Protein AF-A0A349QX00-F1 (afdb_monomer)

Structure (mmCIF, N/CA/C/O backbone):
data_AF-A0A349QX00-F1
#
_entry.id   AF-A0A349QX00-F1
#
loop_
_atom_site.group_PDB
_atom_site.id
_atom_site.type_symbol
_atom_site.label_atom_id
_atom_site.label_alt_id
_atom_site.label_comp_id
_atom_site.label_asym_id
_atom_site.label_entity_id
_atom_site.label_seq_id
_atom_site.pdbx_PDB_ins_code
_atom_site.Cartn_x
_atom_site.Cartn_y
_atom_site.Cartn_z
_atom_site.occupancy
_atom_site.B_iso_or_equiv
_atom_site.auth_seq_id
_atom_site.auth_comp_id
_atom_site.auth_asym_id
_atom_site.auth_atom_id
_atom_site.pdbx_PDB_model_num
ATOM 1 N N . MET A 1 1 ? -8.368 11.227 -1.738 1.00 74.56 1 MET A N 1
ATOM 2 C CA . MET A 1 1 ? -9.314 12.118 -1.015 1.00 74.56 1 MET A CA 1
ATOM 3 C C . MET A 1 1 ? -8.553 13.080 -0.101 1.00 74.56 1 MET A C 1
ATOM 5 O O . MET A 1 1 ? -7.351 12.887 0.052 1.00 74.56 1 MET A O 1
ATOM 9 N N . LYS A 1 2 ? -9.209 14.127 0.433 1.00 79.69 2 LYS A N 1
ATOM 10 C CA . LYS A 1 2 ? -8.574 15.177 1.268 1.00 79.69 2 LYS A CA 1
ATOM 11 C C . LYS A 1 2 ? -9.302 15.507 2.585 1.00 79.69 2 LYS A C 1
ATOM 13 O O . LYS A 1 2 ? -8.770 16.283 3.365 1.00 79.69 2 LYS A O 1
ATOM 18 N N . ASN A 1 3 ? -10.486 14.941 2.819 1.00 91.12 3 ASN A N 1
ATOM 19 C CA . ASN A 1 3 ? -11.249 15.137 4.054 1.00 91.12 3 ASN A CA 1
ATOM 20 C C . ASN A 1 3 ? -11.235 13.847 4.874 1.00 91.12 3 ASN A C 1
ATOM 22 O O . ASN A 1 3 ? -11.179 12.764 4.291 1.00 91.12 3 ASN A O 1
ATOM 26 N N . SER A 1 4 ? -11.297 13.983 6.194 1.00 96.81 4 SER A N 1
ATOM 27 C CA . SER A 1 4 ? -11.332 12.874 7.152 1.00 96.81 4 SER A CA 1
ATOM 28 C C . SER A 1 4 ? -12.753 12.643 7.665 1.00 96.81 4 SER A C 1
ATOM 30 O O . SER A 1 4 ? -13.546 13.585 7.703 1.00 96.81 4 SER A O 1
ATOM 32 N N . GLY A 1 5 ? -13.053 11.411 8.076 1.00 97.94 5 GLY A N 1
ATOM 33 C CA . GLY A 1 5 ? -14.231 11.115 8.893 1.00 97.94 5 GLY A CA 1
ATOM 34 C C . GLY A 1 5 ? -13.984 11.414 10.375 1.00 97.94 5 GLY A C 1
ATOM 35 O O . GLY A 1 5 ? -13.011 12.086 10.736 1.00 97.94 5 GLY A O 1
ATOM 36 N N . THR A 1 6 ? -14.829 10.852 11.235 1.00 98.06 6 THR A N 1
ATOM 37 C CA . THR A 1 6 ? -14.626 10.810 12.694 1.00 98.06 6 THR A CA 1
ATOM 38 C C . THR A 1 6 ? -14.698 9.375 13.212 1.00 98.06 6 THR A C 1
ATOM 40 O O . THR A 1 6 ? -14.978 8.450 12.450 1.00 98.06 6 THR A O 1
ATOM 43 N N . ALA A 1 7 ? -14.445 9.172 14.507 1.00 96.81 7 ALA A N 1
ATOM 44 C CA . ALA A 1 7 ? -14.566 7.853 15.127 1.00 96.81 7 ALA A CA 1
ATOM 45 C C . ALA A 1 7 ? -16.004 7.306 15.048 1.00 96.81 7 ALA A C 1
ATOM 47 O O . ALA A 1 7 ? -16.201 6.106 14.887 1.00 96.81 7 ALA A O 1
ATOM 48 N N . GLU A 1 8 ? -16.997 8.190 15.124 1.00 97.81 8 GLU A N 1
ATOM 49 C CA . GLU A 1 8 ? -18.425 7.866 15.092 1.00 97.81 8 GLU A CA 1
ATOM 50 C C . GLU A 1 8 ? -18.975 7.773 13.663 1.00 97.81 8 GLU A C 1
ATOM 52 O O . GLU A 1 8 ? -19.995 7.128 13.433 1.00 97.81 8 GLU A O 1
ATOM 57 N N . ALA A 1 9 ? -18.313 8.427 12.706 1.00 97.81 9 ALA A N 1
ATOM 58 C CA . ALA A 1 9 ? -18.729 8.494 11.311 1.00 97.81 9 ALA A CA 1
ATOM 59 C C . ALA A 1 9 ? -17.506 8.421 10.375 1.00 97.81 9 ALA A C 1
ATOM 61 O O . ALA A 1 9 ? -17.084 9.444 9.817 1.00 97.81 9 ALA A O 1
ATOM 62 N N . PRO A 1 10 ? -16.894 7.232 10.208 1.00 98.06 10 PRO A N 1
ATOM 63 C CA . PRO A 1 10 ? -15.805 7.057 9.259 1.00 98.06 10 PRO A CA 1
ATOM 64 C C . PRO A 1 10 ? -16.307 7.222 7.821 1.00 98.06 10 PRO A C 1
ATOM 66 O O . PRO A 1 10 ? -17.460 6.929 7.500 1.00 98.06 10 PRO A O 1
ATOM 69 N N . ILE A 1 11 ? -15.423 7.666 6.928 1.00 98.50 11 ILE A N 1
ATOM 70 C CA . ILE A 1 11 ? -15.714 7.674 5.493 1.00 98.50 11 ILE A CA 1
ATOM 71 C C . ILE A 1 11 ? -15.431 6.277 4.947 1.00 98.50 11 ILE A C 1
ATOM 73 O O . ILE A 1 11 ? -14.301 5.796 5.009 1.00 98.50 11 ILE A O 1
ATOM 77 N N . ILE A 1 12 ? -16.459 5.643 4.390 1.00 98.19 12 ILE A N 1
ATOM 78 C CA . ILE A 1 12 ? -16.401 4.265 3.905 1.00 98.19 12 ILE A CA 1
ATOM 79 C C . ILE A 1 12 ? -16.490 4.262 2.377 1.00 98.19 12 ILE A C 1
ATOM 81 O O . ILE A 1 12 ? -17.415 4.831 1.794 1.00 98.19 12 ILE A O 1
ATOM 85 N N . ILE A 1 13 ? -15.527 3.609 1.729 1.00 97.94 13 ILE A N 1
ATOM 86 C CA . ILE A 1 13 ? -15.573 3.249 0.311 1.00 97.94 13 ILE A CA 1
ATOM 87 C C . ILE A 1 13 ? -15.783 1.745 0.239 1.00 97.94 13 ILE A C 1
ATOM 89 O O . ILE A 1 13 ? -14.925 0.981 0.677 1.00 97.94 13 ILE A O 1
ATOM 93 N N . ASP A 1 14 ? -16.914 1.339 -0.323 1.00 98.19 14 ASP A N 1
ATOM 94 C CA . ASP A 1 14 ? -17.338 -0.055 -0.343 1.00 98.19 14 ASP A CA 1
ATOM 95 C C . ASP A 1 14 ? -18.139 -0.378 -1.613 1.00 98.19 14 ASP A C 1
ATOM 97 O O . ASP A 1 14 ? -18.525 0.503 -2.389 1.00 98.19 14 ASP A O 1
ATOM 101 N N . LYS A 1 15 ? -18.410 -1.664 -1.803 1.00 96.81 15 LYS A N 1
ATOM 102 C CA . LYS A 1 15 ? -19.379 -2.210 -2.741 1.00 96.81 15 LYS A CA 1
ATOM 103 C C . LYS A 1 15 ? -20.800 -2.085 -2.185 1.00 96.81 15 LYS A C 1
ATOM 105 O O . LYS A 1 15 ? -21.059 -2.371 -1.020 1.00 96.81 15 LYS A O 1
ATOM 110 N N . TYR A 1 16 ? -21.753 -1.782 -3.065 1.00 95.62 16 TYR A N 1
ATOM 111 C CA . TYR A 1 16 ? -23.185 -1.909 -2.792 1.00 95.62 16 TYR A CA 1
ATOM 112 C C . TYR A 1 16 ? -23.825 -2.905 -3.765 1.00 95.62 16 TYR A C 1
ATOM 114 O O . TYR A 1 16 ? -23.652 -2.780 -4.976 1.00 95.62 16 TYR A O 1
ATOM 122 N N . GLY A 1 17 ? -24.577 -3.879 -3.241 1.00 94.31 17 GLY A N 1
ATOM 123 C CA . GLY A 1 17 ? -25.214 -4.936 -4.039 1.00 94.31 17 GLY A CA 1
ATOM 124 C C . GLY A 1 17 ? -24.228 -5.917 -4.699 1.00 94.31 17 GLY A C 1
ATOM 125 O O . GLY A 1 17 ? -23.010 -5.760 -4.589 1.00 94.31 17 GLY A O 1
ATOM 126 N N . GLY A 1 18 ? -24.776 -6.948 -5.357 1.00 93.56 18 GLY A N 1
ATOM 127 C CA . GLY A 1 18 ? -24.049 -7.963 -6.142 1.00 93.56 18 GLY A CA 1
ATOM 128 C C . GLY A 1 18 ? -23.012 -8.791 -5.368 1.00 93.56 18 GLY A C 1
ATOM 129 O O . GLY A 1 18 ? -22.769 -8.551 -4.191 1.00 93.56 18 GLY A O 1
ATOM 130 N N . ASP A 1 19 ? -22.348 -9.728 -6.049 1.00 92.25 19 ASP A N 1
ATOM 131 C CA . ASP A 1 19 ? -21.271 -10.553 -5.461 1.00 92.25 19 ASP A CA 1
ATOM 132 C C . ASP A 1 19 ? -19.881 -10.224 -6.026 1.00 92.25 19 ASP A C 1
ATOM 134 O O . ASP A 1 19 ? -18.857 -10.545 -5.425 1.00 92.25 19 ASP A O 1
ATOM 138 N N . VAL A 1 20 ? -19.832 -9.533 -7.166 1.00 95.69 20 VAL A N 1
ATOM 139 C CA . VAL A 1 20 ? -18.585 -9.166 -7.847 1.00 95.69 20 VAL A CA 1
ATOM 140 C C . VAL A 1 20 ? -18.024 -7.876 -7.255 1.00 9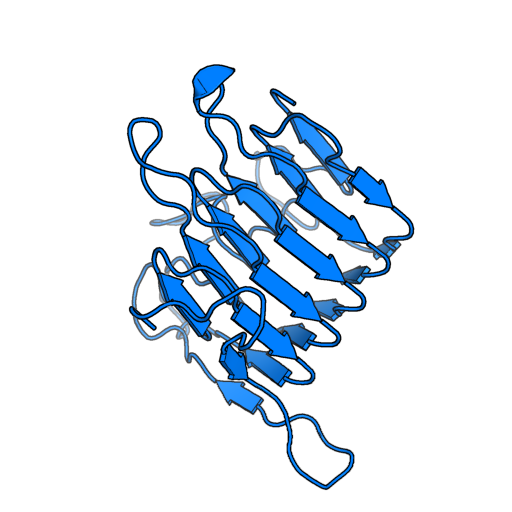5.69 20 VAL A C 1
ATOM 142 O O . VAL A 1 20 ? -18.759 -6.902 -7.081 1.00 95.69 20 VAL A O 1
ATOM 145 N N . ARG A 1 21 ? -16.720 -7.847 -6.956 1.00 97.44 21 ARG A N 1
ATOM 146 C CA . ARG A 1 21 ? -16.043 -6.630 -6.486 1.00 97.44 21 ARG A CA 1
ATOM 147 C C . ARG A 1 21 ? -16.054 -5.560 -7.590 1.00 97.44 21 ARG A C 1
ATOM 149 O O . ARG A 1 21 ? -15.717 -5.872 -8.730 1.00 97.44 21 ARG A O 1
ATOM 156 N N . PRO A 1 22 ? -16.422 -4.301 -7.297 1.00 98.25 22 PRO A N 1
ATOM 157 C CA . PRO A 1 22 ? -16.233 -3.214 -8.244 1.00 98.25 22 PRO A CA 1
ATOM 158 C C . PRO A 1 22 ? -14.736 -2.966 -8.454 1.00 98.25 22 PRO A C 1
ATOM 160 O O . PRO A 1 22 ? -13.964 -2.932 -7.492 1.00 98.25 22 PRO A O 1
ATOM 163 N N . ILE A 1 23 ? -14.350 -2.774 -9.716 1.00 98.50 23 ILE A N 1
ATOM 164 C CA . ILE A 1 23 ? -12.955 -2.596 -10.122 1.00 98.50 23 ILE A CA 1
ATOM 165 C C . ILE A 1 23 ? -12.587 -1.119 -10.312 1.00 98.50 23 ILE A C 1
ATOM 167 O O . ILE A 1 23 ? -13.298 -0.360 -10.976 1.00 98.50 23 ILE A O 1
ATOM 171 N N . ILE A 1 24 ? -11.433 -0.716 -9.776 1.00 98.56 24 ILE A N 1
ATOM 172 C CA . ILE A 1 24 ? -10.778 0.567 -10.050 1.00 98.56 24 ILE A CA 1
ATOM 173 C C . ILE A 1 24 ? -9.513 0.311 -10.869 1.00 98.56 24 ILE A C 1
ATOM 175 O O . ILE A 1 24 ? -8.520 -0.208 -10.364 1.00 98.56 24 ILE A O 1
ATOM 179 N N . ASN A 1 25 ? -9.531 0.748 -12.128 1.00 98.38 25 ASN A N 1
ATOM 180 C CA . ASN A 1 25 ? -8.379 0.665 -13.024 1.00 98.38 25 ASN A CA 1
ATOM 181 C C . ASN A 1 25 ? -7.593 1.986 -13.005 1.00 98.38 25 ASN A C 1
ATOM 183 O O . ASN A 1 25 ? -7.982 2.959 -13.654 1.00 98.38 25 ASN A O 1
ATOM 187 N N . GLY A 1 26 ? -6.473 2.029 -12.277 1.00 97.62 26 GLY A N 1
ATOM 188 C CA . GLY A 1 26 ? -5.588 3.201 -12.202 1.00 97.62 26 GLY A CA 1
ATOM 189 C C . GLY A 1 26 ? -4.865 3.510 -13.521 1.00 97.62 26 GLY A C 1
ATOM 190 O O . GLY A 1 26 ? -4.591 4.672 -13.833 1.00 97.62 26 GLY A O 1
ATOM 191 N N . GLY A 1 27 ? -4.599 2.473 -14.322 1.00 95.88 27 GLY A N 1
ATOM 192 C CA . GLY A 1 27 ? -4.080 2.567 -15.692 1.00 95.88 27 GLY A CA 1
ATOM 193 C C . GLY A 1 27 ? -2.658 3.116 -15.846 1.00 95.88 27 GLY A C 1
ATOM 194 O O . GLY A 1 27 ? -2.261 3.421 -16.969 1.00 95.88 27 GLY A O 1
ATOM 195 N N . GLY A 1 28 ? -1.922 3.327 -14.750 1.00 96.38 28 GLY A N 1
ATOM 196 C CA . GLY A 1 28 ? -0.476 3.554 -14.742 1.00 96.38 28 GLY A CA 1
ATOM 197 C C . GLY A 1 28 ? 0.025 4.742 -15.567 1.00 96.38 28 GLY A C 1
ATOM 198 O O . GLY A 1 28 ? 1.197 4.798 -15.926 1.00 96.38 28 GLY A O 1
ATOM 199 N N . LYS A 1 29 ? -0.842 5.712 -15.887 1.00 94.56 29 LYS A N 1
ATOM 200 C CA . LYS A 1 29 ? -0.610 6.715 -16.950 1.00 94.56 29 LYS A CA 1
ATOM 201 C C . LYS A 1 29 ? 0.488 7.749 -16.663 1.00 94.56 29 LYS A C 1
ATOM 203 O O . LYS A 1 29 ? 0.724 8.629 -17.487 1.00 94.56 29 LYS A O 1
ATOM 208 N N . ARG A 1 30 ? 1.115 7.707 -15.488 1.00 96.69 30 ARG A N 1
ATOM 209 C CA . ARG A 1 30 ? 2.211 8.604 -15.097 1.00 96.69 30 ARG A CA 1
ATOM 210 C C . ARG A 1 30 ? 3.101 7.958 -14.045 1.00 96.69 30 ARG A C 1
ATOM 212 O O . ARG A 1 30 ? 2.637 7.115 -13.276 1.00 96.69 30 ARG A O 1
ATOM 219 N N . ASN A 1 31 ? 4.335 8.443 -13.945 1.00 97.94 31 ASN A N 1
ATOM 220 C CA . ASN A 1 31 ? 5.231 8.082 -12.852 1.00 97.94 31 ASN A CA 1
ATOM 221 C C . ASN A 1 31 ? 4.614 8.423 -11.483 1.00 97.94 31 ASN A C 1
ATOM 223 O O . ASN A 1 31 ? 4.090 9.523 -11.292 1.00 97.94 31 ASN A O 1
ATOM 227 N N . GLY A 1 32 ? 4.666 7.484 -10.538 1.00 97.25 32 GLY A N 1
ATOM 228 C CA . GLY A 1 32 ? 4.058 7.620 -9.211 1.00 97.25 32 GLY A CA 1
ATOM 229 C C . GLY A 1 32 ? 2.526 7.543 -9.218 1.00 97.25 32 GLY A C 1
ATOM 230 O O . GLY A 1 32 ? 1.871 8.158 -8.373 1.00 97.25 32 GLY A O 1
ATOM 231 N N . SER A 1 33 ? 1.932 6.856 -10.198 1.00 97.69 33 SER A N 1
ATOM 232 C CA . SER A 1 33 ? 0.479 6.657 -10.267 1.00 97.69 33 SER A CA 1
ATOM 233 C C . SER A 1 33 ? -0.045 5.831 -9.086 1.00 97.69 33 SER A C 1
ATOM 235 O O . SER A 1 33 ? 0.660 4.985 -8.541 1.00 97.69 33 SER A O 1
ATOM 237 N N . ASN A 1 34 ? -1.300 6.068 -8.703 1.00 98.00 34 ASN A N 1
ATOM 238 C CA . ASN A 1 34 ? -1.996 5.335 -7.645 1.00 98.00 34 ASN A CA 1
ATOM 239 C C . ASN A 1 34 ? -3.411 5.025 -8.138 1.00 98.00 34 ASN A C 1
ATOM 241 O O . ASN A 1 34 ? -4.075 5.965 -8.583 1.00 98.00 34 ASN A O 1
ATOM 245 N N . ALA A 1 35 ? -3.882 3.779 -8.044 1.00 98.44 35 ALA A N 1
ATOM 246 C CA . ALA A 1 35 ? -5.281 3.474 -8.362 1.00 98.44 35 ALA A CA 1
ATOM 247 C C . ALA A 1 35 ? -6.223 4.101 -7.325 1.00 98.44 35 ALA A C 1
ATOM 249 O O . ALA A 1 35 ? -7.197 4.761 -7.683 1.00 98.44 35 ALA A O 1
ATOM 250 N N . LEU A 1 36 ? -5.872 3.993 -6.040 1.00 98.56 36 LEU A N 1
ATOM 251 C CA . LEU A 1 36 ? -6.546 4.679 -4.941 1.00 98.56 36 LEU A CA 1
ATOM 252 C C . LEU A 1 36 ? -5.529 5.400 -4.051 1.00 98.56 36 LEU A C 1
ATOM 254 O O . LEU A 1 36 ? -4.511 4.840 -3.649 1.00 98.56 36 LEU A O 1
ATOM 258 N N . TYR A 1 37 ? -5.813 6.669 -3.740 1.00 98.00 37 TYR A N 1
ATOM 259 C CA . TYR A 1 37 ? -4.900 7.546 -3.004 1.00 98.00 37 TYR A CA 1
ATOM 260 C C . TYR A 1 37 ? -5.591 8.253 -1.829 1.00 98.00 37 TYR A C 1
ATOM 262 O O . TYR A 1 37 ? -6.399 9.178 -2.013 1.00 98.00 37 TYR A O 1
ATOM 270 N N . LEU A 1 38 ? -5.234 7.843 -0.610 1.00 98.19 38 LEU A N 1
ATOM 271 C CA . LEU A 1 38 ? -5.627 8.471 0.651 1.00 98.19 38 LEU A CA 1
ATOM 272 C C . LEU A 1 38 ? -4.514 9.425 1.096 1.00 98.19 38 LEU A C 1
ATOM 274 O O . LEU A 1 38 ? -3.453 9.002 1.550 1.00 98.19 38 LEU A O 1
ATOM 278 N N . ASN A 1 39 ? -4.734 10.730 0.931 1.00 96.94 39 ASN A N 1
ATOM 279 C CA . ASN A 1 39 ? -3.706 11.740 1.167 1.00 96.94 39 ASN A CA 1
ATOM 280 C C . ASN A 1 39 ? -3.980 12.505 2.457 1.00 96.94 39 ASN A C 1
ATOM 282 O O . ASN A 1 39 ? -4.763 13.454 2.442 1.00 96.94 39 ASN A O 1
ATOM 286 N N . LYS A 1 40 ? -3.299 12.116 3.536 1.00 96.38 40 LYS A N 1
ATOM 287 C CA . LYS A 1 40 ? -3.370 12.771 4.848 1.00 96.38 40 LYS A CA 1
ATOM 288 C C . LYS A 1 40 ? -4.804 12.843 5.384 1.00 96.38 40 LYS A C 1
ATOM 290 O O . LYS A 1 40 ? -5.249 13.895 5.832 1.00 96.38 40 LYS A O 1
ATOM 295 N N . VAL A 1 41 ? -5.524 11.725 5.294 1.00 97.25 41 VAL A N 1
ATOM 296 C CA . VAL A 1 41 ? -6.899 11.576 5.793 1.00 97.25 41 VAL A CA 1
ATOM 297 C C . VAL A 1 41 ? -6.958 10.523 6.896 1.00 97.25 41 VAL A C 1
ATOM 299 O O . VAL A 1 41 ? -6.213 9.547 6.851 1.00 97.25 41 VAL A O 1
ATOM 302 N N . SER A 1 42 ? -7.854 10.729 7.856 1.00 98.19 42 SER A N 1
ATOM 303 C CA . SER A 1 42 ? -8.119 9.838 8.991 1.00 98.19 42 SER A CA 1
ATOM 304 C C . SER A 1 42 ? -9.549 9.297 8.938 1.00 98.19 42 SER A C 1
ATOM 306 O O . SER A 1 42 ? -10.400 9.876 8.255 1.00 98.19 42 SER A O 1
ATOM 308 N N . TYR A 1 43 ? -9.819 8.239 9.708 1.00 98.50 43 TYR A N 1
ATOM 309 C CA . TYR A 1 43 ? -11.145 7.621 9.847 1.00 98.50 43 TYR A CA 1
ATOM 310 C C . TYR A 1 43 ? -11.728 7.226 8.491 1.00 98.50 43 TYR A C 1
ATOM 312 O O . TYR A 1 43 ? -12.751 7.750 8.043 1.00 98.50 43 TYR A O 1
ATOM 320 N N . PHE A 1 44 ? -11.001 6.343 7.813 1.00 98.38 44 PHE A N 1
ATOM 321 C CA . PHE A 1 44 ? -11.297 5.911 6.457 1.00 98.38 44 PHE A CA 1
ATOM 322 C C . PHE A 1 44 ? -11.317 4.391 6.370 1.00 98.38 44 PHE A C 1
ATOM 324 O O . PHE A 1 44 ? -10.445 3.721 6.926 1.00 98.38 44 PHE A O 1
ATOM 331 N N . GLU A 1 45 ? -12.266 3.856 5.615 1.00 98.62 45 GLU A N 1
ATOM 332 C CA . GLU A 1 45 ? -12.342 2.432 5.308 1.00 98.62 45 GLU A CA 1
ATOM 333 C C . GLU A 1 45 ? -12.409 2.217 3.799 1.00 98.62 45 GLU A C 1
ATOM 335 O O . GLU A 1 45 ? -13.167 2.888 3.097 1.00 98.62 45 GLU A O 1
ATOM 340 N N . VAL A 1 46 ? -11.597 1.292 3.296 1.00 98.81 46 VAL A N 1
ATOM 341 C CA . VAL A 1 46 ? -11.593 0.852 1.899 1.00 98.81 46 VAL A CA 1
ATOM 342 C C . VAL A 1 46 ? -11.859 -0.644 1.893 1.00 98.81 46 VAL A C 1
ATOM 344 O O . VAL A 1 46 ? -11.003 -1.426 2.305 1.00 98.81 46 VAL A O 1
ATOM 347 N N . ASN A 1 47 ? -13.049 -1.034 1.446 1.00 98.75 47 ASN A N 1
ATOM 348 C CA . ASN A 1 47 ? -13.578 -2.376 1.631 1.00 98.75 47 ASN A CA 1
ATOM 349 C C . ASN A 1 47 ? -14.054 -2.979 0.301 1.00 98.75 47 ASN A C 1
ATOM 351 O O . ASN A 1 47 ? -14.648 -2.294 -0.527 1.00 98.75 47 ASN A O 1
ATOM 355 N N . ASN A 1 48 ? -13.849 -4.287 0.120 1.00 98.75 48 ASN A N 1
ATOM 356 C CA . ASN A 1 48 ? -14.498 -5.088 -0.931 1.00 98.75 48 ASN A CA 1
ATOM 357 C C . ASN A 1 48 ? -14.258 -4.607 -2.380 1.00 98.75 48 ASN A C 1
ATOM 359 O O . ASN A 1 48 ? -15.111 -4.814 -3.245 1.00 98.75 48 ASN A O 1
ATOM 363 N N . LEU A 1 49 ? -13.108 -3.987 -2.660 1.00 98.81 49 LEU A N 1
ATOM 364 C CA . LEU A 1 49 ? -12.763 -3.466 -3.988 1.00 98.81 49 LEU A CA 1
ATOM 365 C C . LEU A 1 49 ? -11.765 -4.363 -4.723 1.00 98.81 49 LEU A C 1
ATOM 367 O O . LEU A 1 49 ? -10.934 -5.022 -4.101 1.00 98.81 49 LEU A O 1
ATOM 371 N N . GLU A 1 50 ? -11.807 -4.327 -6.049 1.00 98.88 50 GLU A N 1
ATOM 372 C CA . GLU A 1 50 ? -10.738 -4.816 -6.921 1.00 98.88 50 GLU A CA 1
ATOM 373 C C . GLU A 1 50 ? -9.965 -3.617 -7.486 1.00 98.88 50 GLU A C 1
ATOM 375 O O . GLU A 1 50 ? -10.567 -2.613 -7.872 1.00 98.88 50 GLU A O 1
ATOM 380 N N . LEU A 1 51 ? -8.633 -3.659 -7.491 1.00 98.88 51 LEU A N 1
ATOM 381 C CA . LEU A 1 51 ? -7.804 -2.553 -7.965 1.00 98.88 51 LEU A CA 1
ATOM 382 C C . LEU A 1 51 ? -6.644 -3.045 -8.819 1.00 98.88 51 LEU A C 1
ATOM 384 O O . LEU A 1 51 ? -5.865 -3.891 -8.383 1.00 98.88 51 LEU A O 1
ATOM 388 N N . THR A 1 52 ? -6.468 -2.391 -9.967 1.00 98.88 52 THR A N 1
ATOM 389 C CA . THR A 1 52 ? -5.311 -2.573 -10.849 1.00 98.88 52 THR A CA 1
ATOM 390 C C . THR A 1 52 ? -4.619 -1.251 -11.127 1.00 98.88 52 THR A C 1
ATOM 392 O O . THR A 1 52 ? -5.226 -0.176 -11.067 1.00 98.88 52 THR A O 1
ATOM 395 N N . ASN A 1 53 ? -3.325 -1.293 -11.444 1.00 98.75 53 ASN A N 1
ATOM 396 C CA . ASN A 1 53 ? -2.608 -0.092 -11.856 1.00 98.75 53 ASN A CA 1
ATOM 397 C C . ASN A 1 53 ? -1.471 -0.410 -12.826 1.00 98.75 53 ASN A C 1
ATOM 399 O O . ASN A 1 53 ? -0.297 -0.207 -12.519 1.00 98.75 53 ASN A O 1
ATOM 403 N N . THR A 1 54 ? -1.843 -0.914 -14.000 1.00 98.00 54 THR A N 1
ATOM 404 C CA . THR A 1 54 ? -0.878 -1.344 -15.006 1.00 98.00 54 THR A CA 1
ATOM 405 C C . THR A 1 54 ? -0.235 -0.160 -15.733 1.00 98.00 54 THR A C 1
ATOM 407 O O . THR A 1 54 ? -0.951 0.669 -16.297 1.00 98.00 54 THR A O 1
ATOM 410 N N . ILE A 1 55 ? 1.098 -0.074 -15.764 1.00 97.31 55 ILE A N 1
ATOM 411 C CA . ILE A 1 55 ? 1.821 0.942 -16.549 1.00 97.31 55 ILE A CA 1
ATOM 412 C C . ILE A 1 55 ? 1.821 0.610 -18.051 1.00 97.31 55 ILE A C 1
ATOM 414 O O . ILE A 1 55 ? 1.870 -0.567 -18.422 1.00 97.31 55 ILE A O 1
ATOM 418 N N . PRO A 1 56 ? 1.798 1.621 -18.942 1.00 95.56 56 PRO A N 1
ATOM 419 C CA . PRO A 1 56 ? 1.912 1.402 -20.380 1.00 95.56 56 PRO A CA 1
ATOM 420 C C . PRO A 1 56 ? 3.220 0.702 -20.768 1.00 95.56 56 PRO A C 1
ATOM 422 O O . PRO A 1 56 ? 4.290 1.013 -20.237 1.00 95.56 56 PRO A O 1
ATOM 425 N N . SER A 1 57 ? 3.143 -0.195 -21.754 1.00 94.06 57 SER A N 1
ATOM 426 C CA . SER A 1 57 ? 4.325 -0.846 -22.330 1.00 94.06 57 SER A CA 1
ATOM 427 C C . SER A 1 57 ? 5.354 0.184 -22.815 1.00 94.06 57 SER A C 1
ATOM 429 O O . SER A 1 57 ? 4.997 1.239 -23.340 1.00 94.06 57 SER A O 1
ATOM 431 N N . GLY A 1 58 ? 6.638 -0.124 -22.624 1.00 93.62 58 GLY A N 1
ATOM 432 C CA . GLY A 1 58 ? 7.752 0.750 -23.002 1.00 93.62 58 GLY A CA 1
ATOM 433 C C . GLY A 1 58 ? 7.998 1.931 -22.057 1.00 93.62 58 GLY A C 1
ATOM 434 O O . GLY A 1 58 ? 8.847 2.768 -22.354 1.00 93.62 58 GLY A O 1
ATOM 435 N N . THR A 1 59 ? 7.292 2.012 -20.924 1.00 95.62 59 THR A N 1
ATOM 436 C CA . THR A 1 59 ? 7.544 3.021 -19.886 1.00 95.62 59 THR A CA 1
ATOM 437 C C . THR A 1 59 ? 8.147 2.400 -18.629 1.00 95.62 59 THR A C 1
ATOM 439 O O . THR A 1 59 ? 7.881 1.245 -18.307 1.00 95.62 59 THR A O 1
ATOM 442 N N . SER A 1 60 ? 8.939 3.192 -17.902 1.00 96.25 60 SER A N 1
ATOM 443 C CA . SER A 1 60 ? 9.493 2.822 -16.595 1.00 96.25 60 SER A CA 1
ATOM 444 C C . SER A 1 60 ? 8.953 3.787 -15.546 1.00 96.25 60 SER A C 1
ATOM 446 O O . SER A 1 60 ? 9.564 4.812 -15.243 1.00 96.25 60 SER A O 1
ATOM 448 N N . TYR A 1 61 ? 7.751 3.505 -15.051 1.00 98.00 61 TYR A N 1
ATOM 449 C CA . TYR A 1 61 ? 7.050 4.318 -14.057 1.00 98.00 61 TYR A CA 1
ATOM 450 C C . TYR A 1 61 ? 6.866 3.544 -12.762 1.00 98.00 61 TYR A C 1
ATOM 452 O O . TYR A 1 61 ? 6.578 2.355 -12.786 1.00 98.00 61 TYR A O 1
ATOM 460 N N . ALA A 1 62 ? 6.966 4.221 -11.621 1.00 97.94 62 ALA A N 1
ATOM 461 C CA . ALA A 1 62 ? 6.457 3.674 -10.371 1.00 97.94 62 ALA A CA 1
ATOM 462 C C . ALA A 1 62 ? 4.918 3.708 -10.373 1.00 97.94 62 ALA A C 1
ATOM 464 O O . ALA A 1 62 ? 4.313 4.709 -10.777 1.00 97.94 62 ALA A O 1
ATOM 465 N N . ALA A 1 63 ? 4.286 2.647 -9.878 1.00 98.31 63 ALA A N 1
ATOM 466 C CA . ALA A 1 63 ? 2.837 2.536 -9.746 1.00 98.31 63 ALA A CA 1
ATOM 467 C C . ALA A 1 63 ? 2.473 1.925 -8.391 1.00 98.31 63 ALA A C 1
ATOM 469 O O . ALA A 1 63 ? 3.229 1.143 -7.821 1.00 98.31 63 ALA A O 1
ATOM 470 N N . THR A 1 64 ? 1.337 2.327 -7.829 1.00 98.75 64 THR A N 1
ATOM 471 C CA . THR A 1 64 ? 0.802 1.740 -6.596 1.00 98.75 64 THR A CA 1
ATOM 472 C C . THR A 1 64 ? -0.673 1.383 -6.756 1.00 98.75 64 THR A C 1
ATOM 474 O O . THR A 1 64 ? -1.413 2.122 -7.407 1.00 98.75 64 THR A O 1
ATOM 477 N N . GLY A 1 65 ? -1.123 0.279 -6.165 1.00 98.81 65 GLY A N 1
ATOM 478 C CA . GLY A 1 65 ? -2.543 -0.053 -6.085 1.00 98.81 65 GLY A CA 1
ATOM 479 C C . GLY A 1 65 ? -3.244 0.899 -5.122 1.00 98.81 65 GLY A C 1
ATOM 480 O O . GLY A 1 65 ? -3.889 1.865 -5.536 1.00 98.81 65 GLY A O 1
ATOM 481 N N . ILE A 1 66 ? -3.042 0.676 -3.823 1.00 98.88 66 ILE A N 1
ATOM 482 C CA . ILE A 1 66 ? -3.558 1.547 -2.762 1.00 98.88 66 ILE A CA 1
ATOM 483 C C . ILE A 1 66 ? -2.398 2.248 -2.066 1.00 98.88 66 ILE A C 1
ATOM 485 O O . ILE A 1 66 ? -1.500 1.602 -1.528 1.00 98.88 66 ILE A O 1
ATOM 489 N N . ARG A 1 67 ? -2.438 3.581 -2.019 1.00 98.56 67 ARG A N 1
ATOM 490 C CA . ARG A 1 67 ? -1.467 4.380 -1.271 1.00 98.56 67 ARG A CA 1
ATOM 491 C C . ARG A 1 67 ? -2.138 5.224 -0.200 1.00 98.56 67 ARG A C 1
ATOM 493 O O . ARG A 1 67 ? -3.024 6.029 -0.494 1.00 98.56 67 ARG A O 1
ATOM 500 N N . VAL A 1 68 ? -1.641 5.092 1.025 1.00 98.44 68 VAL A N 1
ATOM 501 C CA . VAL A 1 68 ? -1.989 5.928 2.177 1.00 98.44 68 VAL A CA 1
ATOM 502 C C . VAL A 1 68 ? -0.785 6.789 2.533 1.00 98.44 68 VAL A C 1
ATOM 504 O O . VAL A 1 68 ? 0.315 6.272 2.687 1.00 98.44 68 VAL A O 1
ATOM 507 N N . ILE A 1 69 ? -0.978 8.101 2.661 1.00 96.56 69 ILE A N 1
ATOM 508 C CA . ILE A 1 69 ? 0.057 9.044 3.104 1.00 96.56 69 ILE A CA 1
ATOM 509 C C . ILE A 1 69 ? -0.343 9.634 4.452 1.00 96.56 69 ILE A C 1
ATOM 511 O O . ILE A 1 69 ? -1.308 10.390 4.522 1.00 96.56 69 ILE A O 1
ATOM 515 N N . GLY A 1 70 ? 0.433 9.355 5.494 1.00 94.06 70 GLY A N 1
ATOM 516 C CA . GLY A 1 70 ? 0.276 9.897 6.842 1.00 94.06 70 GLY A CA 1
ATOM 517 C C . GLY A 1 70 ? 0.896 11.273 7.071 1.00 94.06 70 GLY A C 1
ATOM 518 O O . GLY A 1 70 ? 0.616 11.910 8.077 1.00 94.06 70 GLY A O 1
ATOM 519 N N . GLY A 1 71 ? 1.689 11.779 6.123 1.00 86.94 71 GLY A N 1
ATOM 520 C CA . GLY A 1 71 ? 2.335 13.092 6.221 1.00 86.94 71 GLY A CA 1
ATOM 521 C C . GLY A 1 71 ? 3.800 13.020 6.653 1.00 86.94 71 GLY A C 1
ATOM 522 O O . GLY A 1 71 ? 4.412 11.955 6.630 1.00 86.94 71 GLY A O 1
ATOM 523 N N . SER A 1 72 ? 4.384 14.178 6.976 1.00 91.31 72 SER A N 1
ATOM 524 C CA . SER A 1 72 ? 5.808 14.301 7.308 1.00 91.31 72 SER A CA 1
ATOM 525 C C . SER A 1 72 ? 6.119 13.860 8.740 1.00 91.31 72 SER A C 1
ATOM 527 O O . SER A 1 72 ? 5.250 13.845 9.610 1.00 91.31 72 SER A O 1
ATOM 529 N N . SER A 1 73 ? 7.391 13.568 9.008 1.00 90.44 73 SER A N 1
ATOM 530 C CA . SER A 1 73 ? 7.902 13.164 10.325 1.00 90.44 73 SER A CA 1
ATOM 531 C C . SER A 1 73 ? 7.628 14.185 11.441 1.00 90.44 73 SER A C 1
ATOM 533 O O . SER A 1 73 ? 7.262 13.806 12.560 1.00 90.44 73 SER A O 1
ATOM 535 N N . ALA A 1 74 ? 7.731 15.477 11.114 1.00 90.94 74 ALA A N 1
ATOM 536 C CA . ALA A 1 74 ? 7.410 16.601 11.998 1.00 90.94 74 ALA A CA 1
ATOM 537 C C . ALA A 1 74 ? 5.903 16.928 12.079 1.00 90.94 74 ALA A C 1
ATOM 539 O O . ALA A 1 74 ? 5.500 17.776 12.870 1.00 90.94 74 ALA A O 1
ATOM 540 N N . GLY A 1 75 ? 5.073 16.294 11.246 1.00 90.81 75 GLY A N 1
ATOM 541 C CA . GLY A 1 75 ? 3.638 16.546 11.175 1.00 90.81 75 GLY A CA 1
ATOM 542 C C . GLY A 1 75 ? 2.819 15.807 12.235 1.00 90.81 75 GLY A C 1
ATOM 543 O O . GLY A 1 75 ? 3.311 14.952 12.980 1.00 90.81 75 GLY A O 1
ATOM 544 N N . THR A 1 76 ? 1.525 16.133 12.263 1.00 93.50 76 THR A N 1
ATOM 545 C CA . THR A 1 76 ? 0.520 15.351 12.998 1.00 93.50 76 THR A CA 1
ATOM 546 C C . THR A 1 76 ? 0.265 14.048 12.250 1.00 93.50 76 THR A C 1
ATOM 548 O O . THR A 1 76 ? 0.115 14.064 11.029 1.00 93.50 76 THR A O 1
ATOM 551 N N . ALA A 1 77 ? 0.229 12.933 12.980 1.00 95.62 77 ALA A N 1
ATOM 552 C CA . ALA A 1 77 ? -0.088 11.636 12.401 1.00 95.62 77 ALA A CA 1
ATOM 553 C C . ALA A 1 77 ? -1.561 11.583 11.976 1.00 95.62 77 ALA A C 1
ATOM 555 O O . ALA A 1 77 ? -2.430 12.076 12.699 1.00 95.62 77 ALA A O 1
ATOM 556 N N . ILE A 1 78 ? -1.851 10.933 10.849 1.00 97.25 78 ILE A N 1
ATOM 557 C CA . ILE A 1 78 ? -3.221 10.473 10.584 1.00 97.25 78 ILE A CA 1
ATOM 558 C C . ILE A 1 78 ? -3.552 9.267 11.464 1.00 97.25 78 ILE A C 1
ATOM 560 O O . ILE A 1 78 ? -2.648 8.635 12.021 1.00 97.25 78 ILE A O 1
ATOM 564 N N . SER A 1 79 ? -4.829 8.902 11.531 1.00 97.38 79 SER A N 1
ATOM 565 C CA . SER A 1 79 ? -5.271 7.747 12.304 1.00 97.38 79 SER A CA 1
ATOM 566 C C . SER A 1 79 ? -6.481 7.025 11.727 1.00 97.38 79 SER A C 1
ATOM 568 O O . SER A 1 79 ? -7.252 7.584 10.949 1.00 97.38 79 SER A O 1
ATOM 570 N N . ASN A 1 80 ? -6.659 5.775 12.154 1.00 98.06 80 ASN A N 1
ATOM 571 C CA . ASN A 1 80 ? -7.834 4.948 11.881 1.00 98.06 80 ASN A CA 1
ATOM 572 C C . ASN A 1 80 ? -8.132 4.799 10.383 1.00 98.06 80 ASN A C 1
ATOM 574 O O . ASN A 1 80 ? -9.212 5.148 9.906 1.00 98.06 80 ASN A O 1
ATOM 578 N N . VAL A 1 81 ? -7.153 4.288 9.636 1.00 98.62 81 VAL A N 1
ATOM 579 C CA . VAL A 1 81 ? -7.329 3.917 8.225 1.00 98.62 81 VAL A CA 1
ATOM 580 C C . VAL A 1 81 ? -7.355 2.401 8.097 1.00 98.62 81 VAL A C 1
ATOM 582 O O . VAL A 1 81 ? -6.459 1.717 8.583 1.00 98.62 81 VAL A O 1
ATOM 585 N N . SER A 1 82 ? -8.360 1.863 7.419 1.00 98.81 82 SER A N 1
ATOM 586 C CA . SER A 1 82 ? -8.490 0.428 7.193 1.00 98.81 82 SER A CA 1
ATOM 587 C C . SER A 1 82 ? -8.659 0.095 5.716 1.00 98.81 82 SER A C 1
ATOM 589 O O . SER A 1 82 ? -9.326 0.809 4.968 1.00 98.81 82 SER A O 1
ATOM 591 N N . ILE A 1 83 ? -8.020 -0.992 5.299 1.00 98.94 83 ILE A N 1
ATOM 592 C CA . ILE A 1 83 ? -8.124 -1.584 3.970 1.00 98.94 83 ILE A CA 1
ATOM 593 C C . ILE A 1 83 ? -8.482 -3.051 4.190 1.00 98.94 83 ILE A C 1
ATOM 595 O O . ILE A 1 83 ? -7.685 -3.794 4.771 1.00 98.94 83 ILE A O 1
ATOM 599 N N . ARG A 1 84 ? -9.690 -3.460 3.792 1.00 98.94 84 ARG A N 1
ATOM 600 C CA . ARG A 1 84 ? -10.218 -4.798 4.083 1.00 98.94 84 ARG A CA 1
ATOM 601 C C . ARG A 1 84 ? -10.792 -5.483 2.852 1.00 98.94 84 ARG A C 1
ATOM 603 O O . ARG A 1 84 ? -11.452 -4.853 2.029 1.00 98.94 84 ARG A O 1
ATOM 610 N N . ASN A 1 85 ? -10.573 -6.791 2.739 1.00 98.75 85 ASN A N 1
ATOM 611 C CA . ASN A 1 85 ? -11.161 -7.631 1.685 1.00 98.75 85 ASN A CA 1
ATOM 612 C C . ASN A 1 85 ? -10.991 -7.077 0.251 1.00 98.75 85 ASN A C 1
ATOM 614 O O . ASN A 1 85 ? -11.868 -7.232 -0.606 1.00 98.75 85 ASN A O 1
ATOM 618 N N . CYS A 1 86 ? -9.874 -6.392 -0.001 1.00 98.94 86 CYS A N 1
ATOM 619 C CA . CYS A 1 86 ? -9.555 -5.838 -1.310 1.00 98.94 86 CYS A CA 1
ATOM 620 C C . CYS A 1 86 ? -8.693 -6.817 -2.108 1.00 98.94 86 CYS A C 1
ATOM 622 O O . CYS A 1 86 ? -7.799 -7.454 -1.550 1.00 98.94 86 CYS A O 1
ATOM 624 N N . TYR A 1 87 ? -8.936 -6.900 -3.412 1.00 98.94 87 TYR A N 1
ATOM 625 C CA . TYR A 1 87 ? -8.075 -7.601 -4.355 1.00 98.94 87 TYR A CA 1
ATOM 626 C C . TYR A 1 87 ? -7.242 -6.571 -5.121 1.00 98.94 87 TYR A C 1
ATOM 628 O O . TYR A 1 87 ? -7.778 -5.798 -5.905 1.00 98.94 87 TYR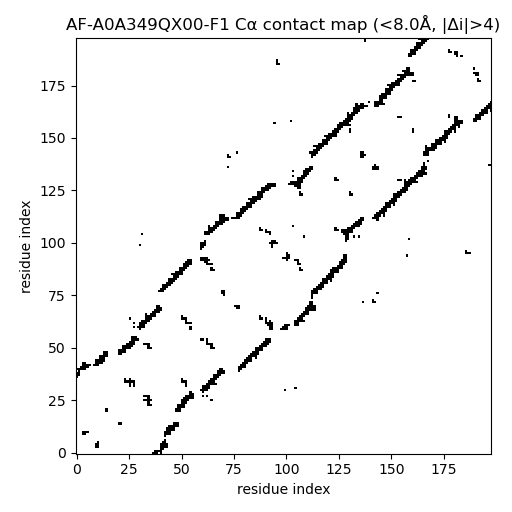 A O 1
ATOM 636 N N . VAL A 1 88 ? -5.942 -6.504 -4.849 1.00 98.94 88 VAL A N 1
ATOM 637 C CA . VAL A 1 88 ? -5.016 -5.559 -5.484 1.00 98.94 88 VAL A CA 1
ATOM 638 C C . VAL A 1 88 ? -4.069 -6.347 -6.370 1.00 98.94 88 VAL A C 1
ATOM 640 O O . VAL A 1 88 ? -3.228 -7.087 -5.860 1.00 98.94 88 VAL A O 1
ATOM 643 N N . HIS A 1 89 ? -4.199 -6.201 -7.684 1.00 98.88 89 HIS A N 1
ATOM 644 C CA . HIS A 1 89 ? -3.416 -6.994 -8.622 1.00 98.88 89 HIS A CA 1
ATOM 645 C C . HIS A 1 89 ? -3.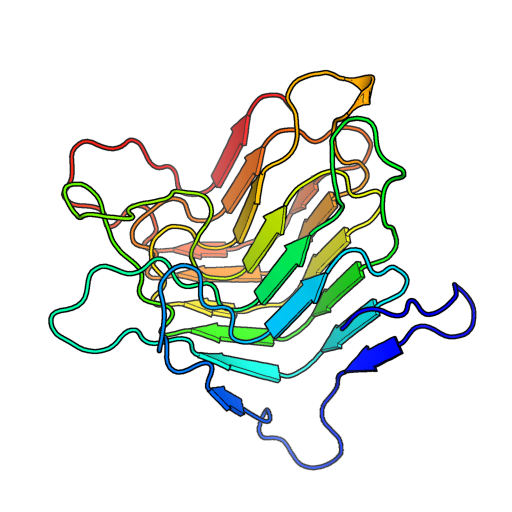023 -6.249 -9.888 1.00 98.88 89 HIS A C 1
ATOM 647 O O . HIS A 1 89 ? -3.526 -5.168 -10.174 1.00 98.88 89 HIS A O 1
ATOM 653 N N . ASP A 1 90 ? -2.068 -6.813 -10.626 1.00 98.75 90 ASP A N 1
ATOM 654 C CA . ASP A 1 90 ? -1.564 -6.255 -11.885 1.00 98.75 90 ASP A CA 1
ATOM 655 C C . ASP A 1 90 ? -1.118 -4.789 -11.731 1.00 98.75 90 ASP A C 1
ATOM 657 O O . ASP A 1 90 ? -1.398 -3.902 -12.550 1.00 98.75 90 ASP A O 1
ATOM 661 N N . VAL A 1 91 ? -0.410 -4.536 -10.627 1.00 98.69 91 VAL A N 1
ATOM 662 C CA . VAL A 1 91 ? 0.282 -3.278 -10.347 1.00 98.69 91 VAL A CA 1
ATOM 663 C C . VAL A 1 91 ? 1.750 -3.467 -10.692 1.00 98.69 91 VAL A C 1
ATOM 665 O O . VAL A 1 91 ? 2.559 -3.835 -9.844 1.00 98.69 91 VAL A O 1
ATOM 668 N N . ASN A 1 92 ? 2.103 -3.229 -11.951 1.00 93.75 92 ASN A N 1
ATOM 669 C CA . ASN A 1 92 ? 3.489 -3.271 -12.395 1.00 93.75 92 ASN A CA 1
ATOM 670 C C . ASN A 1 92 ? 4.106 -1.867 -12.354 1.00 93.75 92 ASN A C 1
ATOM 672 O O . ASN A 1 92 ? 3.576 -0.907 -12.903 1.00 93.75 92 ASN A O 1
ATOM 676 N N . GLY A 1 93 ? 5.250 -1.752 -11.698 1.00 93.56 93 GLY A N 1
ATOM 677 C CA . GLY A 1 93 ? 6.102 -0.575 -11.697 1.00 93.56 93 GLY A CA 1
ATOM 678 C C . GLY A 1 93 ? 7.516 -0.876 -12.186 1.00 93.56 93 GLY A C 1
ATOM 679 O O . GLY A 1 93 ? 7.891 -2.030 -12.410 1.00 93.56 93 GLY A O 1
ATOM 680 N N . ALA A 1 94 ? 8.305 0.189 -12.321 1.00 96.00 94 ALA A N 1
ATOM 681 C CA . ALA A 1 94 ? 9.726 0.121 -12.624 1.00 96.00 94 ALA A CA 1
ATOM 682 C C . ALA A 1 94 ? 10.468 -0.768 -11.612 1.00 96.00 94 ALA A C 1
ATOM 684 O O . ALA A 1 94 ? 10.299 -0.615 -10.400 1.00 96.00 94 ALA A O 1
ATOM 685 N N . ILE A 1 95 ? 11.297 -1.675 -12.124 1.00 95.38 95 ILE A N 1
ATOM 686 C CA . ILE A 1 95 ? 12.073 -2.657 -11.355 1.00 95.38 95 ILE A CA 1
ATOM 687 C C . ILE A 1 95 ? 13.570 -2.319 -11.340 1.00 95.38 95 ILE A C 1
ATOM 689 O O . ILE A 1 95 ? 13.995 -1.351 -11.968 1.00 95.38 95 ILE A O 1
ATOM 693 N N . ASP A 1 96 ? 14.367 -3.108 -10.611 1.00 95.31 96 ASP A N 1
ATOM 694 C CA . ASP A 1 96 ? 15.820 -2.910 -10.485 1.00 95.31 96 ASP A CA 1
ATOM 695 C C . ASP A 1 96 ? 16.495 -2.689 -11.857 1.00 95.31 96 ASP A C 1
ATOM 697 O O . ASP A 1 96 ? 16.175 -3.355 -12.844 1.00 95.31 96 ASP A O 1
ATOM 701 N N . GLY A 1 97 ? 17.396 -1.710 -11.925 1.00 94.19 97 GLY A N 1
ATOM 702 C CA . GLY A 1 97 ? 18.056 -1.267 -13.157 1.00 94.19 97 GLY A CA 1
ATOM 703 C C . GLY A 1 97 ? 17.235 -0.342 -14.068 1.00 94.19 97 GLY A C 1
ATOM 704 O O . GLY A 1 97 ? 17.782 0.179 -15.040 1.00 94.19 97 GLY A O 1
ATOM 705 N N . GLN A 1 98 ? 15.953 -0.085 -13.782 1.00 95.12 98 GLN A N 1
ATOM 706 C CA . GLN A 1 98 ? 15.118 0.830 -14.569 1.00 95.12 98 GLN A CA 1
ATOM 707 C C . GLN A 1 98 ? 15.010 2.226 -13.941 1.00 95.12 98 GLN A C 1
ATOM 709 O O . GLN A 1 98 ? 15.042 2.411 -12.723 1.00 95.12 98 GLN A O 1
ATOM 714 N N . THR A 1 99 ? 14.808 3.244 -14.782 1.00 95.44 99 THR A N 1
ATOM 715 C CA . THR A 1 99 ? 14.500 4.604 -14.319 1.00 95.44 99 THR A CA 1
ATOM 716 C C . THR A 1 99 ? 13.199 4.619 -13.509 1.00 95.44 99 THR A C 1
ATOM 718 O O . THR A 1 99 ? 12.239 3.945 -13.867 1.00 95.44 99 THR A O 1
ATOM 721 N N . ASN A 1 100 ? 13.154 5.421 -12.439 1.00 97.00 100 ASN A N 1
ATOM 722 C CA . ASN A 1 100 ? 12.032 5.528 -11.492 1.00 97.00 100 ASN A CA 1
ATOM 723 C C . ASN A 1 100 ? 11.757 4.283 -10.634 1.00 97.00 100 ASN A C 1
ATOM 725 O O . ASN A 1 100 ? 10.732 4.244 -9.949 1.00 97.00 100 ASN A O 1
ATOM 729 N N . TYR A 1 101 ? 12.663 3.302 -10.626 1.00 96.69 101 TYR A N 1
ATOM 730 C CA . TYR A 1 101 ? 12.640 2.221 -9.648 1.00 96.69 101 TYR A CA 1
ATOM 731 C C . TYR A 1 101 ? 12.559 2.782 -8.219 1.00 96.69 101 TYR A C 1
ATOM 733 O O . TYR A 1 101 ? 13.327 3.665 -7.830 1.00 96.69 101 TYR A O 1
ATOM 741 N N . ASN A 1 102 ? 11.585 2.297 -7.446 1.00 94.62 102 ASN A N 1
ATOM 742 C CA . ASN A 1 102 ? 11.334 2.760 -6.087 1.00 94.62 102 ASN A CA 1
ATOM 743 C C . ASN A 1 102 ? 10.666 1.658 -5.253 1.00 94.62 102 ASN A C 1
ATOM 745 O O . ASN A 1 102 ? 9.532 1.270 -5.533 1.00 94.62 102 ASN A O 1
ATOM 749 N N . LYS A 1 103 ? 11.315 1.237 -4.160 1.00 94.31 103 LYS A N 1
ATOM 750 C CA . LYS A 1 103 ? 10.756 0.297 -3.166 1.00 94.31 103 LYS A CA 1
ATOM 751 C C . LYS A 1 103 ? 9.551 0.846 -2.391 1.00 94.31 103 LYS A C 1
ATOM 753 O O . LYS A 1 103 ? 8.963 0.161 -1.578 1.00 94.31 103 LYS A O 1
ATOM 758 N N . SER A 1 104 ? 9.142 2.084 -2.637 1.00 95.31 104 SER A N 1
ATOM 759 C CA . SER A 1 104 ? 7.898 2.674 -2.129 1.00 95.31 104 SER A CA 1
ATOM 760 C C . SER A 1 104 ? 6.763 2.556 -3.161 1.00 95.31 104 SER A C 1
ATOM 762 O O . S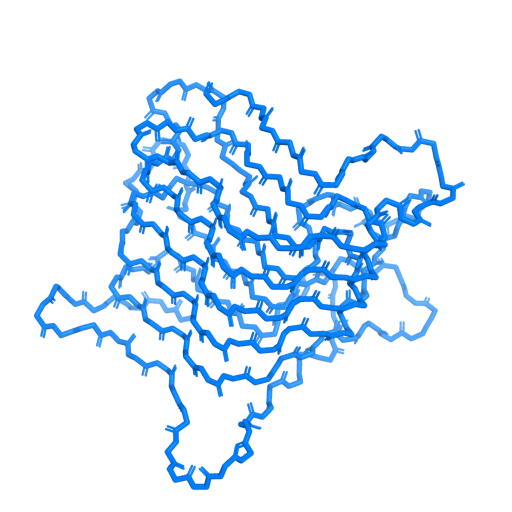ER A 1 104 ? 5.963 3.476 -3.311 1.00 95.31 104 SER A O 1
ATOM 764 N N . SER A 1 105 ? 6.699 1.466 -3.922 1.00 97.81 105 SER A N 1
ATOM 765 C CA . SER A 1 105 ? 5.685 1.221 -4.959 1.00 97.81 105 SER A CA 1
ATOM 766 C C . SER A 1 105 ? 5.267 -0.252 -4.970 1.00 97.81 105 SER A C 1
ATOM 768 O O . SER A 1 105 ? 5.969 -1.074 -4.383 1.00 97.81 105 SER A O 1
ATOM 770 N N . GLY A 1 106 ? 4.139 -0.589 -5.601 1.00 98.38 106 GLY A N 1
ATOM 771 C CA . GLY A 1 106 ? 3.590 -1.951 -5.626 1.00 98.38 106 GLY A CA 1
ATOM 772 C C . GLY A 1 106 ? 2.144 -2.042 -5.136 1.00 98.38 106 GLY A C 1
ATOM 773 O O . GLY A 1 106 ? 1.340 -1.154 -5.403 1.00 98.38 106 GLY A O 1
ATOM 774 N N . GLY A 1 107 ? 1.779 -3.112 -4.436 1.00 98.88 107 GLY A N 1
ATOM 775 C CA . GLY A 1 107 ? 0.391 -3.392 -4.055 1.00 98.88 107 GLY A CA 1
ATOM 776 C C . GLY A 1 107 ? -0.218 -2.331 -3.132 1.00 98.88 107 GLY A C 1
ATOM 777 O O . GLY A 1 107 ? -0.960 -1.447 -3.575 1.00 98.88 107 GLY A O 1
ATOM 778 N N . ILE A 1 108 ? 0.076 -2.424 -1.834 1.00 98.94 108 ILE A N 1
ATOM 779 C CA . ILE A 1 108 ? -0.471 -1.541 -0.794 1.00 98.94 108 ILE A CA 1
ATOM 780 C C . ILE A 1 108 ? 0.673 -0.866 -0.041 1.00 98.94 108 ILE A C 1
ATOM 782 O O . ILE A 1 108 ? 1.475 -1.534 0.609 1.00 98.94 108 ILE A O 1
ATOM 786 N N . ILE A 1 109 ? 0.727 0.468 -0.077 1.00 98.81 109 ILE A N 1
ATOM 787 C CA . ILE A 1 109 ? 1.796 1.234 0.571 1.00 98.81 109 ILE A CA 1
ATOM 788 C C . ILE A 1 109 ? 1.234 2.211 1.606 1.00 98.81 109 ILE A C 1
ATOM 790 O O . ILE A 1 109 ? 0.420 3.083 1.289 1.00 98.81 109 ILE A O 1
ATOM 794 N N . LEU A 1 110 ? 1.718 2.085 2.841 1.00 98.62 110 LEU A N 1
ATOM 795 C CA . LEU A 1 110 ? 1.433 2.958 3.976 1.00 98.62 110 LEU A CA 1
ATOM 796 C C . LEU A 1 110 ? 2.654 3.845 4.254 1.00 98.62 110 LEU A C 1
ATOM 798 O O . LEU A 1 110 ? 3.651 3.406 4.823 1.00 98.62 110 LEU A O 1
ATOM 802 N N . ASP A 1 111 ? 2.599 5.101 3.841 1.00 96.38 111 ASP A N 1
ATOM 803 C CA . ASP A 1 111 ? 3.747 6.006 3.858 1.00 96.38 111 ASP A CA 1
ATOM 804 C C . ASP A 1 111 ? 3.591 7.136 4.870 1.00 96.38 111 ASP A C 1
ATOM 806 O O . ASP A 1 111 ? 2.489 7.623 5.111 1.00 96.38 111 ASP A O 1
ATOM 810 N N . GLY A 1 112 ? 4.702 7.601 5.431 1.00 94.50 112 GLY A N 1
ATOM 811 C CA . GLY A 1 112 ? 4.725 8.671 6.419 1.00 94.50 112 GLY A CA 1
ATOM 812 C C . GLY A 1 112 ? 4.249 8.235 7.806 1.00 94.50 112 GLY A C 1
ATOM 813 O O . GLY A 1 112 ? 4.308 7.060 8.169 1.00 94.50 112 GLY A O 1
ATOM 814 N N . LYS A 1 113 ? 3.812 9.218 8.601 1.00 96.19 113 LYS A N 1
ATOM 815 C CA . LYS A 1 113 ? 3.485 9.055 10.025 1.00 96.19 113 LYS A CA 1
ATOM 816 C C . LYS A 1 113 ? 2.007 8.708 10.242 1.00 96.19 113 LYS A C 1
ATOM 818 O O . LYS A 1 113 ? 1.133 9.547 10.039 1.00 96.19 113 LYS A O 1
ATOM 823 N N . ILE A 1 114 ? 1.728 7.476 10.663 1.00 97.50 114 ILE A N 1
ATOM 824 C CA . ILE A 1 114 ? 0.371 6.916 10.785 1.00 97.50 114 ILE A CA 1
ATOM 825 C C . ILE A 1 114 ? 0.205 6.261 12.158 1.00 97.50 114 ILE A C 1
ATOM 827 O O . ILE A 1 114 ? 1.039 5.442 12.537 1.00 97.50 114 ILE A O 1
ATOM 831 N N . TYR A 1 115 ? -0.862 6.589 12.889 1.00 97.38 115 TYR A N 1
ATOM 832 C CA . TYR A 1 115 ? -1.222 5.967 14.169 1.00 97.38 115 TYR A CA 1
ATOM 833 C C . TYR A 1 115 ? -2.544 5.205 14.033 1.00 97.38 115 TYR A C 1
ATOM 835 O O . TYR A 1 115 ? -3.615 5.805 14.021 1.00 97.38 115 TYR A O 1
ATOM 843 N N . GLY A 1 116 ? -2.475 3.882 13.930 1.00 97.88 116 GLY A N 1
ATOM 844 C CA . GLY A 1 116 ? -3.640 3.033 13.701 1.00 97.88 116 GLY A CA 1
ATOM 845 C C . GLY A 1 116 ? -3.932 2.874 12.214 1.00 97.88 116 GLY A C 1
ATOM 846 O O . GLY A 1 116 ? -4.648 3.683 11.616 1.00 97.88 116 GLY A O 1
ATOM 847 N N . ALA A 1 117 ? -3.399 1.807 11.626 1.00 98.50 117 ALA A N 1
ATOM 848 C CA . ALA A 1 117 ? -3.813 1.351 10.306 1.00 98.50 117 ALA A CA 1
ATOM 849 C C . ALA A 1 117 ? -3.965 -0.166 10.271 1.00 98.50 117 ALA A C 1
ATOM 851 O O . ALA A 1 117 ? -3.185 -0.884 10.894 1.00 98.50 117 ALA A O 1
ATOM 852 N N . LEU A 1 118 ? -4.951 -0.640 9.517 1.00 98.88 118 LEU A N 1
ATOM 853 C CA . LEU A 1 118 ? -5.249 -2.058 9.360 1.00 98.88 118 LEU A CA 1
ATOM 854 C C . LEU A 1 118 ? -5.279 -2.424 7.877 1.00 98.88 118 LEU A C 1
ATOM 856 O O . LEU A 1 118 ? -6.066 -1.859 7.123 1.00 98.88 118 LEU A O 1
ATOM 860 N N . VAL A 1 119 ? -4.467 -3.396 7.475 1.00 98.94 119 VAL A N 1
ATOM 861 C CA . VAL A 1 119 ? -4.576 -4.066 6.174 1.00 98.94 119 VAL A CA 1
ATOM 862 C C . VAL A 1 119 ? -4.939 -5.515 6.446 1.00 98.94 119 VAL A C 1
ATOM 864 O O . VAL A 1 119 ? -4.118 -6.255 6.994 1.00 98.94 119 VAL A O 1
ATOM 867 N N . GLN A 1 120 ? -6.176 -5.899 6.133 1.00 98.94 120 GLN A N 1
ATOM 868 C CA . GLN A 1 120 ? -6.709 -7.196 6.542 1.00 98.94 120 GLN A CA 1
ATOM 869 C C . GLN A 1 120 ? -7.478 -7.924 5.449 1.00 98.94 120 GLN A C 1
ATOM 871 O O . GLN A 1 120 ? -8.267 -7.319 4.722 1.00 98.94 120 GLN A O 1
ATOM 876 N N . SER A 1 121 ? -7.302 -9.245 5.366 1.00 98.88 121 SER A N 1
ATOM 877 C CA . SER A 1 121 ? -8.056 -10.100 4.436 1.00 98.88 121 SER A CA 1
ATOM 878 C C . SER A 1 121 ? -7.967 -9.651 2.979 1.00 98.88 121 SER A C 1
ATOM 880 O O . SER A 1 121 ? -8.856 -9.936 2.184 1.00 98.88 121 SER A O 1
ATOM 882 N N . CYS A 1 122 ? -6.910 -8.927 2.621 1.00 98.94 122 CYS A N 1
ATOM 883 C CA . CYS A 1 122 ? -6.652 -8.515 1.255 1.00 98.94 122 CYS A CA 1
ATOM 884 C C . CYS A 1 122 ? -5.901 -9.614 0.505 1.00 98.94 122 CYS A C 1
ATOM 886 O O . CYS A 1 122 ? -5.125 -10.376 1.086 1.00 98.94 122 CYS A O 1
ATOM 888 N N . HIS A 1 123 ? -6.103 -9.651 -0.805 1.00 98.94 123 HIS A N 1
ATOM 889 C CA . HIS A 1 123 ? -5.311 -10.446 -1.731 1.00 98.94 123 HIS A CA 1
ATOM 890 C C . HIS A 1 123 ? -4.471 -9.488 -2.571 1.00 98.94 123 HIS A C 1
ATOM 892 O O . HIS A 1 123 ? -5.019 -8.635 -3.262 1.00 98.94 123 HIS A O 1
ATOM 898 N N . VAL A 1 124 ? -3.148 -9.582 -2.470 1.00 98.94 124 VAL A N 1
ATOM 899 C CA . VAL A 1 124 ? -2.205 -8.765 -3.239 1.00 98.94 124 VAL A CA 1
ATOM 900 C C . VAL A 1 124 ? -1.430 -9.678 -4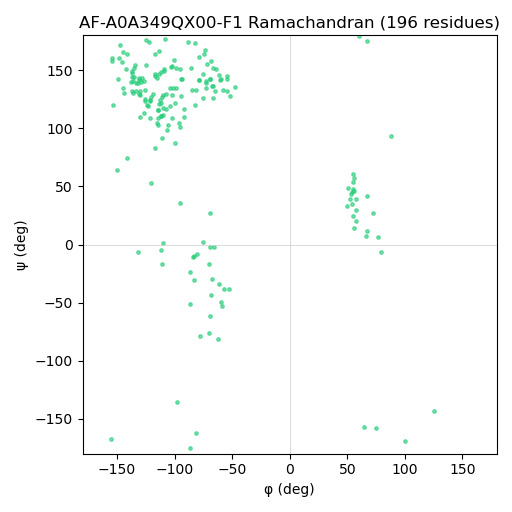.179 1.00 98.94 124 VAL A C 1
ATOM 902 O O . VAL A 1 124 ? -0.702 -10.548 -3.706 1.00 98.94 124 VAL A O 1
ATOM 905 N N . ALA A 1 125 ? -1.585 -9.502 -5.491 1.00 98.88 125 ALA A N 1
ATOM 906 C CA . ALA A 1 125 ? -1.037 -10.428 -6.483 1.00 98.88 125 ALA A CA 1
ATOM 907 C C . ALA A 1 125 ? -0.393 -9.729 -7.687 1.00 98.88 125 ALA A C 1
ATOM 909 O O . ALA A 1 125 ? -0.861 -8.683 -8.111 1.00 98.88 125 ALA A O 1
ATOM 910 N N . ASN A 1 126 ? 0.632 -10.324 -8.301 1.00 98.69 126 ASN A N 1
ATOM 911 C CA . ASN A 1 126 ? 1.225 -9.835 -9.560 1.00 98.69 126 ASN A CA 1
ATOM 912 C C . ASN A 1 126 ? 1.681 -8.363 -9.489 1.00 98.69 126 ASN A C 1
ATOM 914 O O . ASN A 1 126 ? 1.361 -7.549 -10.362 1.00 98.69 126 ASN A O 1
ATOM 918 N N . CYS A 1 127 ? 2.405 -8.007 -8.427 1.00 98.56 127 CYS A N 1
ATOM 919 C CA . CYS A 1 127 ? 2.823 -6.628 -8.178 1.00 98.56 127 CYS A CA 1
ATOM 920 C C . CYS A 1 127 ? 4.344 -6.448 -8.279 1.00 98.56 127 CYS A C 1
ATOM 922 O O . CYS A 1 127 ? 5.128 -7.310 -7.870 1.00 98.56 127 CYS A O 1
ATOM 924 N N . SER A 1 128 ? 4.757 -5.267 -8.741 1.00 97.44 128 SER A N 1
ATOM 925 C CA . SER A 1 128 ? 6.101 -4.727 -8.549 1.00 97.44 128 SER A CA 1
ATOM 926 C C . SER A 1 128 ? 6.036 -3.270 -8.054 1.00 97.44 128 SER A C 1
ATOM 928 O O . SER A 1 128 ? 5.225 -2.476 -8.518 1.00 97.44 128 SER A O 1
ATOM 930 N N . VAL A 1 129 ? 6.867 -2.847 -7.101 1.00 97.31 129 VAL A N 1
ATOM 931 C CA . VAL A 1 129 ? 7.959 -3.617 -6.483 1.00 97.31 129 VAL A CA 1
ATOM 932 C C . VAL A 1 129 ? 7.469 -4.461 -5.302 1.00 97.31 129 VAL A C 1
ATOM 934 O O . VAL A 1 129 ? 7.706 -5.662 -5.306 1.00 97.31 129 VAL A O 1
ATOM 937 N N . GLU A 1 130 ? 6.754 -3.874 -4.345 1.00 98.25 130 GLU A N 1
ATOM 938 C CA . GLU A 1 130 ? 6.414 -4.522 -3.069 1.00 98.25 130 GLU A CA 1
ATOM 939 C C . GLU A 1 130 ? 4.982 -5.074 -3.037 1.00 98.25 130 GLU A C 1
ATOM 941 O O . GLU A 1 130 ? 4.096 -4.600 -3.751 1.00 98.25 130 GLU A O 1
ATOM 946 N N . GLY A 1 131 ? 4.716 -6.026 -2.143 1.00 98.81 131 GLY A N 1
ATOM 947 C CA . GLY A 1 131 ? 3.361 -6.485 -1.832 1.00 98.81 131 GLY A CA 1
ATOM 948 C C . GLY A 1 131 ? 2.641 -5.497 -0.913 1.00 98.81 131 GLY A C 1
ATOM 949 O O . GLY A 1 131 ? 1.827 -4.690 -1.366 1.00 98.81 131 GLY A O 1
ATOM 950 N N . ILE A 1 132 ? 2.954 -5.544 0.384 1.00 98.88 132 ILE A N 1
ATOM 951 C CA . ILE A 1 132 ? 2.448 -4.599 1.392 1.00 98.88 132 ILE A CA 1
ATOM 952 C C . ILE A 1 132 ? 3.626 -3.974 2.133 1.00 98.88 132 ILE A C 1
ATOM 954 O O . ILE A 1 132 ? 4.445 -4.682 2.716 1.00 98.88 132 ILE A O 1
ATOM 958 N N . ARG A 1 133 ? 3.710 -2.643 2.164 1.00 98.50 133 ARG A N 1
ATOM 959 C CA . ARG A 1 133 ? 4.845 -1.959 2.792 1.00 98.50 133 ARG A CA 1
ATOM 960 C C . ARG A 1 133 ? 4.447 -0.755 3.626 1.00 98.50 133 ARG A C 1
ATOM 962 O O . ARG A 1 133 ? 3.657 0.075 3.185 1.00 98.50 133 ARG A O 1
ATOM 969 N N . THR A 1 134 ? 5.100 -0.591 4.774 1.00 98.19 134 THR A N 1
ATOM 970 C CA . THR A 1 134 ? 5.209 0.715 5.433 1.00 98.19 134 THR A CA 1
ATOM 971 C C . THR A 1 134 ? 6.511 1.426 5.046 1.00 98.19 134 THR A C 1
ATOM 973 O O . THR A 1 134 ? 7.566 0.798 4.933 1.00 98.19 134 THR A O 1
ATOM 976 N N . THR A 1 135 ? 6.478 2.746 4.871 1.00 94.12 135 THR A N 1
ATOM 977 C CA . THR A 1 135 ? 7.668 3.596 4.648 1.00 94.12 135 THR A CA 1
ATOM 978 C C . THR A 1 135 ? 7.796 4.657 5.743 1.00 94.12 135 THR A C 1
ATOM 980 O O . THR A 1 135 ? 7.887 5.851 5.477 1.00 94.12 135 THR A O 1
ATOM 983 N N . GLY A 1 136 ? 7.770 4.209 7.003 1.00 83.88 136 GLY A N 1
ATOM 984 C CA . GLY A 1 136 ? 7.884 5.077 8.177 1.00 83.88 136 GLY A CA 1
ATOM 985 C C . GLY A 1 136 ? 9.303 5.598 8.436 1.00 83.88 136 GLY A C 1
ATOM 986 O O . GLY A 1 136 ? 10.294 5.065 7.926 1.00 83.88 136 GLY A O 1
ATOM 987 N N . ASP A 1 137 ? 9.393 6.631 9.275 1.00 92.56 137 ASP A N 1
ATOM 988 C CA . ASP A 1 137 ? 10.651 7.252 9.705 1.00 92.56 137 ASP A CA 1
ATOM 989 C C . ASP A 1 137 ? 11.438 6.341 10.673 1.00 92.56 137 ASP A C 1
ATOM 991 O O . ASP A 1 137 ? 10.872 5.491 11.359 1.00 92.56 137 ASP A O 1
ATOM 995 N N . ARG A 1 138 ? 12.761 6.507 10.757 1.00 91.06 138 ARG A N 1
ATOM 996 C CA . ARG A 1 138 ? 13.620 5.760 11.693 1.00 91.06 138 ARG A CA 1
ATOM 997 C C . ARG A 1 138 ? 13.641 6.370 13.087 1.00 91.06 138 ARG A C 1
ATOM 999 O O . ARG A 1 138 ? 13.793 5.624 14.062 1.00 91.06 138 ARG A O 1
ATOM 1006 N N . ALA A 1 139 ? 13.482 7.688 13.186 1.00 92.81 139 ALA A N 1
ATOM 1007 C CA . ALA A 1 139 ? 13.461 8.416 14.441 1.00 92.81 139 ALA A CA 1
ATOM 1008 C C . ALA A 1 139 ? 12.222 8.029 15.252 1.00 92.81 139 ALA A C 1
ATOM 1010 O O . ALA A 1 139 ? 11.092 8.148 14.784 1.00 92.81 139 ALA A O 1
ATOM 1011 N N . MET A 1 140 ? 12.430 7.600 16.499 1.00 90.75 140 MET A N 1
ATOM 1012 C CA . MET A 1 140 ? 11.374 7.040 17.353 1.00 90.75 140 MET A CA 1
ATOM 1013 C C . MET A 1 140 ? 10.140 7.955 17.478 1.00 90.75 140 MET A C 1
ATOM 1015 O O . MET A 1 140 ? 9.009 7.480 17.442 1.00 90.75 140 MET A O 1
ATOM 1019 N N . ALA A 1 141 ? 10.342 9.275 17.560 1.00 91.44 141 ALA A N 1
ATOM 1020 C CA . ALA A 1 141 ? 9.263 10.264 17.667 1.00 91.44 141 ALA A CA 1
ATOM 1021 C C . ALA A 1 141 ? 8.420 10.432 16.382 1.00 91.44 141 ALA A C 1
ATOM 1023 O O . ALA A 1 141 ? 7.328 11.011 16.419 1.00 91.44 141 ALA A O 1
ATOM 1024 N N . ALA A 1 142 ? 8.929 9.953 15.247 1.00 92.62 142 ALA A N 1
ATOM 1025 C CA . ALA A 1 142 ? 8.312 10.054 13.930 1.00 92.62 142 ALA A CA 1
ATOM 1026 C C . ALA A 1 142 ? 7.834 8.703 13.370 1.00 92.62 142 ALA A C 1
ATOM 1028 O O . ALA A 1 142 ? 7.186 8.689 12.325 1.00 92.62 142 ALA A O 1
ATOM 1029 N N . ARG A 1 143 ? 8.112 7.588 14.062 1.00 95.00 143 ARG A N 1
ATOM 1030 C CA . ARG A 1 143 ? 7.631 6.254 13.681 1.00 95.00 143 ARG A CA 1
ATOM 1031 C C . ARG A 1 143 ? 6.109 6.182 13.691 1.00 95.00 143 ARG A C 1
ATOM 1033 O O . ARG A 1 143 ? 5.454 6.777 14.550 1.00 95.00 143 ARG A O 1
ATOM 1040 N N . SER A 1 144 ? 5.569 5.393 12.772 1.00 96.44 144 SER A N 1
ATOM 1041 C CA . SER A 1 144 ? 4.160 4.995 12.781 1.00 96.44 144 SER A CA 1
ATOM 1042 C C . SER A 1 144 ? 3.865 4.064 13.959 1.00 96.44 144 SER A C 1
ATOM 1044 O O . SER A 1 144 ? 4.776 3.449 14.510 1.00 96.44 144 SER A O 1
ATOM 1046 N N . LYS A 1 145 ? 2.604 3.967 14.380 1.00 96.25 145 LYS A N 1
ATOM 1047 C CA . LYS A 1 145 ? 2.175 3.162 15.533 1.00 96.25 145 LYS A CA 1
ATOM 1048 C C . LYS A 1 145 ? 0.929 2.367 15.208 1.00 96.25 145 LYS A C 1
ATOM 1050 O O . LYS A 1 145 ? 0.120 2.809 14.396 1.00 96.25 145 LYS A O 1
ATOM 1055 N N . ASP A 1 146 ? 0.784 1.228 15.875 1.00 97.69 146 ASP A N 1
ATOM 1056 C CA . ASP A 1 146 ? -0.420 0.395 15.827 1.00 97.69 146 ASP A CA 1
ATOM 1057 C C . ASP A 1 146 ? -0.810 0.028 14.384 1.00 97.69 146 ASP A C 1
ATOM 1059 O O . ASP A 1 146 ? -1.962 0.141 13.963 1.00 97.69 146 ASP A O 1
ATOM 1063 N N . ILE A 1 147 ? 0.198 -0.370 13.601 1.00 98.44 147 ILE A N 1
ATOM 1064 C CA . ILE A 1 147 ? 0.030 -0.831 12.224 1.00 98.44 147 ILE A CA 1
ATOM 1065 C C . ILE A 1 147 ? -0.154 -2.344 12.228 1.00 98.44 147 ILE A C 1
ATOM 1067 O O . ILE A 1 147 ? 0.749 -3.089 12.611 1.00 98.44 147 ILE A O 1
ATOM 1071 N N . ILE A 1 148 ? -1.313 -2.805 11.780 1.00 98.81 148 ILE A N 1
ATOM 1072 C CA . ILE A 1 148 ? -1.676 -4.217 11.749 1.00 98.81 148 ILE A CA 1
ATOM 1073 C C . ILE A 1 148 ? -1.790 -4.659 10.291 1.00 98.81 148 ILE A C 1
ATOM 1075 O O . ILE A 1 148 ? -2.586 -4.118 9.524 1.00 98.81 148 ILE A O 1
ATOM 1079 N N . ILE A 1 149 ? -0.993 -5.655 9.913 1.00 98.88 149 ILE A N 1
ATOM 1080 C CA . ILE A 1 149 ? -1.086 -6.350 8.626 1.00 98.88 149 ILE A CA 1
ATOM 1081 C C . ILE A 1 149 ? -1.474 -7.789 8.955 1.00 98.88 149 ILE A C 1
ATOM 1083 O O . ILE A 1 149 ? -0.646 -8.542 9.472 1.00 98.88 149 ILE A O 1
ATOM 1087 N N . ASP A 1 150 ? -2.731 -8.159 8.719 1.00 98.94 150 ASP A N 1
ATOM 1088 C CA . ASP A 1 150 ? -3.300 -9.410 9.228 1.00 98.94 150 ASP A CA 1
ATOM 1089 C C . ASP A 1 150 ? -4.083 -10.215 8.183 1.00 98.94 150 ASP A C 1
ATOM 1091 O O . ASP A 1 150 ? -4.868 -9.661 7.423 1.00 98.94 150 ASP A O 1
ATOM 1095 N N . ASN A 1 151 ? -3.924 -11.539 8.177 1.00 98.88 151 ASN A N 1
ATOM 1096 C CA . ASN A 1 151 ? -4.757 -12.454 7.383 1.00 98.88 151 ASN A CA 1
ATOM 1097 C C . ASN A 1 151 ? -4.827 -12.112 5.878 1.00 98.88 151 ASN A C 1
ATOM 1099 O O . ASN A 1 151 ? -5.870 -12.262 5.249 1.00 98.88 151 ASN A O 1
ATOM 1103 N N . ASN A 1 152 ? -3.744 -11.602 5.292 1.00 98.94 152 ASN A N 1
ATOM 1104 C CA . ASN A 1 152 ? -3.681 -11.301 3.862 1.00 98.94 152 ASN A CA 1
ATOM 1105 C C . ASN A 1 152 ? -3.049 -12.466 3.084 1.00 98.94 152 ASN A C 1
ATOM 1107 O O . ASN A 1 152 ? -2.172 -13.166 3.600 1.00 98.94 152 ASN A O 1
ATOM 1111 N N . LEU A 1 153 ? -3.442 -12.626 1.821 1.00 98.94 153 LEU A N 1
ATOM 1112 C CA . LEU A 1 153 ? -2.740 -13.454 0.841 1.00 98.94 153 LEU A CA 1
ATOM 1113 C C . LEU A 1 153 ? -1.889 -12.546 -0.049 1.00 98.94 153 LEU A C 1
ATOM 1115 O O . LEU A 1 153 ? -2.419 -11.644 -0.692 1.00 98.94 153 LEU A O 1
ATOM 1119 N N . ILE A 1 154 ? -0.581 -12.775 -0.090 1.00 98.94 154 ILE A N 1
ATOM 1120 C CA . ILE A 1 154 ? 0.355 -12.016 -0.918 1.00 98.94 154 ILE A CA 1
ATOM 1121 C C . ILE A 1 154 ? 1.106 -12.993 -1.809 1.00 98.94 154 ILE A C 1
ATOM 1123 O O . ILE A 1 154 ? 1.804 -13.877 -1.306 1.00 98.94 154 ILE A O 1
ATOM 1127 N N . GLU A 1 155 ? 0.994 -12.831 -3.124 1.00 98.81 155 GLU A N 1
ATOM 1128 C CA . GLU A 1 155 ? 1.657 -13.733 -4.055 1.00 98.81 155 GLU A CA 1
ATOM 1129 C C . GLU A 1 155 ? 2.149 -13.100 -5.351 1.00 98.81 155 GLU A C 1
ATOM 1131 O O . GLU A 1 155 ? 1.672 -12.057 -5.781 1.00 98.81 155 GLU A O 1
ATOM 1136 N N . TYR A 1 156 ? 3.137 -13.737 -5.979 1.00 98.62 156 TYR A N 1
ATOM 1137 C CA . TYR A 1 156 ? 3.721 -13.274 -7.242 1.00 98.62 156 TYR A CA 1
ATOM 1138 C C . TYR A 1 156 ? 4.220 -11.826 -7.158 1.00 98.62 156 TYR A C 1
ATOM 1140 O O . TYR A 1 156 ? 3.859 -10.965 -7.963 1.00 98.62 156 TYR A O 1
ATOM 1148 N N . ILE A 1 157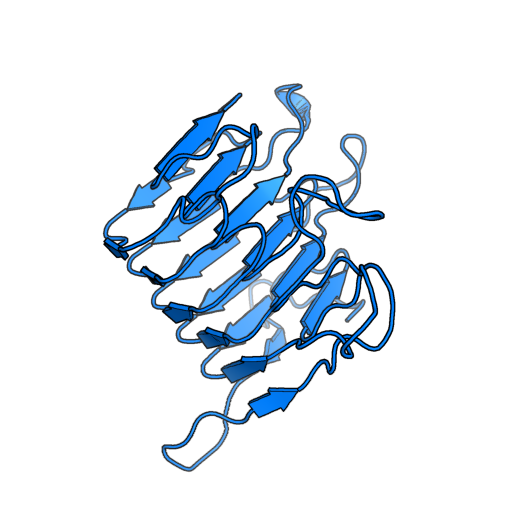 ? 5.068 -11.561 -6.164 1.00 98.69 157 ILE A N 1
ATOM 1149 C CA . ILE A 1 157 ? 5.641 -10.236 -5.926 1.00 98.69 157 ILE A CA 1
ATOM 1150 C C . ILE A 1 157 ? 7.077 -10.192 -6.431 1.00 98.69 157 ILE A C 1
ATOM 1152 O O . ILE A 1 157 ? 7.893 -11.052 -6.088 1.00 98.69 157 ILE A O 1
ATOM 1156 N N . TYR A 1 158 ? 7.389 -9.182 -7.244 1.00 98.31 158 TYR A N 1
ATOM 1157 C CA . TYR A 1 158 ? 8.750 -8.962 -7.728 1.00 98.31 158 TYR A CA 1
ATOM 1158 C C . TYR A 1 158 ? 9.728 -8.771 -6.560 1.00 98.31 158 TYR A C 1
ATOM 1160 O O . TYR A 1 158 ? 10.740 -9.459 -6.487 1.00 98.31 158 TYR A O 1
ATOM 1168 N N . GLY A 1 159 ? 9.415 -7.850 -5.652 1.00 98.12 159 GLY A N 1
ATOM 1169 C CA . GLY A 1 159 ? 10.227 -7.505 -4.492 1.00 98.12 159 GLY A CA 1
ATOM 1170 C C . GLY A 1 159 ? 9.773 -8.187 -3.203 1.00 98.12 159 GLY A C 1
ATOM 1171 O O . GLY A 1 159 ? 9.493 -9.386 -3.183 1.00 98.12 159 GLY A O 1
ATOM 1172 N N . ASP A 1 160 ? 9.716 -7.425 -2.112 1.00 98.38 160 ASP A N 1
ATOM 1173 C CA . ASP A 1 160 ? 9.357 -7.929 -0.792 1.00 98.38 160 ASP A CA 1
ATOM 1174 C C . ASP A 1 160 ? 7.858 -8.246 -0.715 1.00 98.38 160 ASP A C 1
ATOM 1176 O O . ASP A 1 160 ? 7.015 -7.480 -1.188 1.00 98.38 160 ASP A O 1
ATOM 1180 N N . GLY A 1 161 ? 7.498 -9.343 -0.044 1.00 98.75 161 GLY A N 1
ATOM 1181 C CA . GLY A 1 161 ? 6.090 -9.673 0.194 1.00 98.75 161 GLY A CA 1
ATOM 1182 C C . GLY A 1 161 ? 5.447 -8.695 1.180 1.00 98.75 161 GLY A C 1
ATOM 1183 O O . GLY A 1 161 ? 4.511 -7.972 0.835 1.00 98.75 161 GLY A O 1
ATOM 1184 N N . ILE A 1 162 ? 5.971 -8.646 2.408 1.00 98.81 162 ILE A N 1
ATOM 1185 C CA . ILE A 1 162 ? 5.588 -7.662 3.427 1.00 98.81 162 ILE A CA 1
ATOM 1186 C C . ILE A 1 162 ? 6.833 -7.004 4.026 1.00 98.81 162 ILE A C 1
ATOM 1188 O O . ILE A 1 162 ? 7.714 -7.687 4.552 1.00 98.81 162 ILE A O 1
ATOM 1192 N N . VAL A 1 163 ? 6.849 -5.670 4.051 1.00 98.44 163 VAL A N 1
ATOM 1193 C CA . VAL A 1 163 ? 7.851 -4.889 4.788 1.00 98.44 163 VAL A CA 1
ATOM 1194 C C . VAL A 1 163 ? 7.184 -3.984 5.801 1.00 98.44 163 VAL A C 1
ATOM 1196 O O . VAL A 1 163 ? 6.390 -3.109 5.459 1.00 98.44 163 VAL A O 1
ATOM 1199 N N . MET A 1 164 ? 7.582 -4.120 7.057 1.00 97.75 164 MET A N 1
ATOM 1200 C CA . MET A 1 164 ? 7.172 -3.206 8.113 1.00 97.75 164 MET A CA 1
ATOM 1201 C C . MET A 1 164 ? 8.384 -2.381 8.558 1.00 97.75 164 MET A C 1
ATOM 1203 O O . MET A 1 164 ? 9.193 -2.793 9.385 1.00 97.75 164 MET A O 1
ATOM 1207 N N . SER A 1 165 ? 8.557 -1.223 7.922 1.00 96.38 165 SER A N 1
ATOM 1208 C CA . SER A 1 165 ? 9.622 -0.255 8.194 1.00 96.38 165 SER A CA 1
ATOM 1209 C C . SER A 1 165 ? 9.124 0.927 9.023 1.00 96.38 165 SER A C 1
ATOM 1211 O O . SER A 1 165 ? 8.115 1.550 8.675 1.00 96.38 165 SER A O 1
ATOM 1213 N N . GLY A 1 166 ? 9.894 1.308 10.045 1.00 96.06 166 GLY A N 1
ATOM 1214 C CA . GLY A 1 166 ? 9.693 2.564 10.777 1.00 96.06 166 GLY A CA 1
ATOM 1215 C C . GLY A 1 166 ? 8.392 2.610 11.577 1.00 96.06 166 GLY A C 1
ATOM 1216 O O . GLY A 1 166 ? 7.689 3.624 11.566 1.00 96.06 166 GLY A O 1
ATOM 1217 N N . VAL A 1 167 ? 8.050 1.505 12.239 1.00 96.75 167 VAL A N 1
ATOM 1218 C CA . VAL A 1 167 ? 6.865 1.405 13.102 1.00 96.75 167 VAL A CA 1
ATOM 1219 C C . VAL A 1 167 ? 7.266 1.211 14.562 1.00 96.75 167 VAL A C 1
ATOM 1221 O O . VAL A 1 167 ? 8.412 0.931 14.871 1.00 96.75 167 VAL A O 1
ATOM 1224 N N . THR A 1 168 ? 6.337 1.381 15.487 1.00 95.75 168 THR A N 1
ATOM 1225 C CA . THR A 1 168 ? 6.486 1.025 16.900 1.00 95.75 168 THR A CA 1
ATOM 1226 C C . THR A 1 168 ? 5.091 0.772 17.487 1.00 95.75 168 THR A C 1
ATOM 1228 O O . THR A 1 168 ? 4.114 0.647 16.740 1.00 95.75 168 THR A O 1
ATOM 1231 N N . GLY A 1 169 ? 4.960 0.681 18.810 1.00 90.69 169 GLY A N 1
ATOM 1232 C CA . GLY A 1 169 ? 3.678 0.399 19.462 1.00 90.69 169 GLY A CA 1
ATOM 1233 C C . GLY A 1 169 ? 3.145 -0.989 19.103 1.00 90.69 169 GLY A C 1
ATOM 1234 O O . GLY A 1 169 ? 3.912 -1.858 18.698 1.00 90.69 169 GLY A O 1
ATOM 1235 N N . GLY A 1 170 ? 1.836 -1.209 19.225 1.00 94.94 170 GLY A N 1
ATOM 1236 C CA . GLY A 1 170 ? 1.176 -2.504 19.023 1.00 94.94 170 GLY A CA 1
ATOM 1237 C C . GLY A 1 170 ? 1.150 -3.012 17.575 1.00 94.94 170 GLY A C 1
ATOM 1238 O O . GLY A 1 170 ? 0.231 -3.749 17.223 1.00 94.94 170 GLY A O 1
ATOM 1239 N N . SER A 1 171 ? 2.118 -2.615 16.744 1.00 98.06 171 SER A N 1
ATOM 1240 C CA . SER A 1 171 ? 2.240 -3.000 15.339 1.00 98.06 171 SER A CA 1
ATOM 1241 C C . SER A 1 171 ? 2.568 -4.486 15.186 1.00 98.06 171 SER A C 1
ATOM 1243 O O . SER A 1 171 ? 3.396 -5.023 15.925 1.00 98.06 171 SER A O 1
ATOM 1245 N N . LYS A 1 172 ? 1.897 -5.167 14.252 1.00 98.06 172 LYS A N 1
ATOM 1246 C CA . LYS A 1 172 ? 1.925 -6.632 14.123 1.00 98.06 172 LYS A CA 1
ATOM 1247 C C . LYS A 1 172 ? 1.758 -7.088 12.676 1.00 98.06 172 LYS A C 1
ATOM 1249 O O . LYS A 1 172 ? 0.945 -6.538 11.935 1.00 98.06 172 LYS A O 1
ATOM 1254 N N . ILE A 1 173 ? 2.484 -8.147 12.320 1.00 98.62 173 ILE A N 1
ATOM 1255 C CA . ILE A 1 173 ? 2.276 -8.943 11.105 1.00 98.62 173 ILE A CA 1
ATOM 1256 C C . ILE A 1 173 ? 1.783 -10.318 11.556 1.00 98.62 173 ILE A C 1
ATOM 1258 O O . ILE A 1 173 ? 2.549 -11.064 12.165 1.00 98.62 173 ILE A O 1
ATOM 1262 N N . THR A 1 174 ? 0.522 -10.658 11.297 1.00 98.44 174 THR A N 1
ATOM 1263 C CA . THR A 1 174 ? -0.092 -11.901 11.801 1.00 98.44 174 THR A CA 1
ATOM 1264 C C . THR A 1 174 ? -0.905 -12.616 10.725 1.00 98.44 174 THR A C 1
ATOM 1266 O O . THR A 1 174 ? -1.498 -11.984 9.868 1.00 98.44 174 THR A O 1
ATOM 1269 N N . HIS A 1 175 ? -0.903 -13.951 10.723 1.00 98.75 175 HIS A N 1
ATOM 1270 C CA . HIS A 1 175 ? -1.751 -14.788 9.850 1.00 98.75 175 HIS A CA 1
ATOM 1271 C C . HIS A 1 175 ? -1.650 -14.539 8.330 1.00 98.75 175 HIS A C 1
ATOM 1273 O O . HIS A 1 175 ? -2.495 -15.010 7.576 1.00 98.75 175 HIS A O 1
ATOM 1279 N N . ASN A 1 176 ? -0.635 -13.813 7.853 1.00 98.88 176 ASN A N 1
ATOM 1280 C CA . ASN A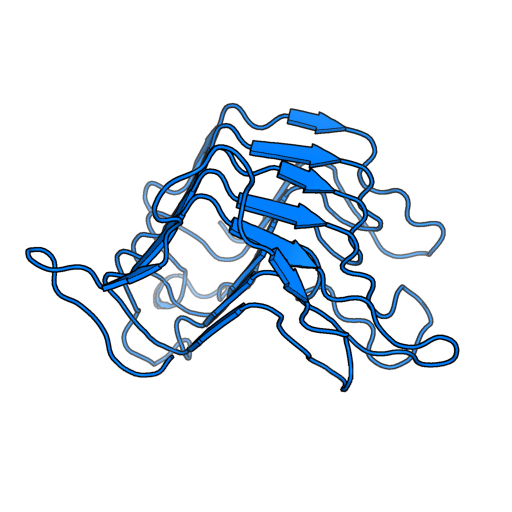 1 176 ? -0.456 -13.577 6.424 1.00 98.88 176 ASN A CA 1
ATOM 1281 C C . ASN A 1 176 ? 0.176 -14.798 5.757 1.00 98.88 176 ASN A C 1
ATOM 1283 O O . ASN A 1 176 ? 1.100 -15.403 6.303 1.00 98.88 176 ASN A O 1
ATOM 1287 N N . THR A 1 177 ? -0.271 -15.102 4.543 1.00 98.81 177 THR A N 1
ATOM 1288 C CA . THR A 1 177 ? 0.370 -16.08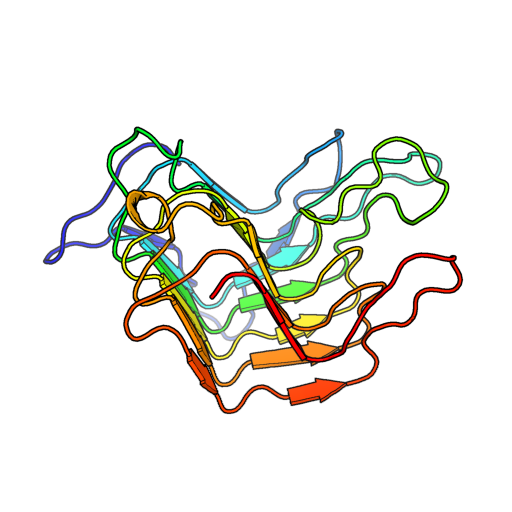1 3.664 1.00 98.81 177 THR A CA 1
ATOM 1289 C C . THR A 1 177 ? 1.129 -15.334 2.579 1.00 98.81 177 THR A C 1
ATOM 1291 O O . THR A 1 177 ? 0.525 -14.599 1.802 1.00 98.81 177 THR A O 1
ATOM 1294 N N . VAL A 1 178 ? 2.447 -15.525 2.525 1.00 98.75 178 VAL A N 1
ATOM 1295 C CA . VAL A 1 178 ? 3.299 -14.988 1.457 1.00 98.75 178 VAL A CA 1
ATOM 1296 C C . VAL A 1 178 ? 3.829 -16.148 0.627 1.00 98.75 178 VAL A C 1
ATOM 1298 O O . VAL A 1 178 ? 4.493 -17.040 1.154 1.00 98.75 178 VAL A O 1
ATOM 1301 N N . TYR A 1 179 ? 3.548 -16.134 -0.672 1.00 97.50 179 TYR A N 1
ATOM 1302 C CA . TYR A 1 179 ? 3.934 -17.186 -1.608 1.00 97.50 179 TYR A CA 1
ATOM 1303 C C . TYR A 1 179 ? 4.534 -16.581 -2.877 1.00 97.50 179 TYR A C 1
ATOM 1305 O O . TYR A 1 179 ? 3.961 -15.670 -3.449 1.00 97.50 179 TYR A O 1
ATOM 1313 N N . LYS A 1 180 ? 5.684 -17.071 -3.356 1.00 97.75 180 LYS A N 1
ATOM 1314 C CA . LYS A 1 180 ? 6.353 -16.501 -4.549 1.00 97.75 180 LYS A CA 1
ATOM 1315 C C . LYS A 1 180 ? 6.520 -14.969 -4.475 1.00 97.75 180 LYS A C 1
ATOM 1317 O O . LYS A 1 180 ? 6.176 -14.242 -5.403 1.00 97.75 180 LYS A O 1
ATOM 1322 N N . ALA A 1 181 ? 7.026 -14.484 -3.346 1.00 97.38 181 ALA A N 1
ATOM 1323 C CA . ALA A 1 181 ? 7.647 -13.164 -3.269 1.00 97.38 181 ALA A CA 1
ATOM 1324 C C . ALA A 1 181 ? 9.144 -13.276 -3.602 1.00 97.38 181 ALA A C 1
ATOM 1326 O O . ALA A 1 181 ? 9.655 -14.391 -3.750 1.00 97.38 181 ALA A O 1
ATOM 1327 N N . CYS A 1 182 ? 9.839 -12.143 -3.698 1.00 97.06 182 CYS A N 1
ATOM 1328 C CA . CYS A 1 182 ? 11.255 -12.068 -4.066 1.00 97.06 182 CYS A CA 1
ATOM 1329 C C . CYS A 1 182 ? 11.540 -12.714 -5.424 1.00 97.06 182 CYS A C 1
ATOM 1331 O O . CYS A 1 182 ? 12.536 -13.412 -5.599 1.00 97.06 182 CYS A O 1
ATOM 1333 N N . MET A 1 183 ? 10.637 -12.533 -6.389 1.00 96.81 183 MET A N 1
ATOM 1334 C CA . MET A 1 183 ? 10.831 -13.056 -7.744 1.00 96.81 183 MET A CA 1
ATOM 1335 C C . MET A 1 183 ? 11.846 -12.240 -8.555 1.00 96.81 183 MET A C 1
ATOM 1337 O O . MET A 1 183 ? 12.033 -12.501 -9.744 1.00 96.81 183 MET A O 1
ATOM 1341 N N . ASN A 1 184 ? 12.459 -11.220 -7.953 1.00 92.75 184 ASN A N 1
ATOM 1342 C CA . ASN A 1 184 ? 13.440 -10.374 -8.598 1.00 92.75 184 ASN A CA 1
ATOM 1343 C C . ASN A 1 184 ? 14.584 -11.195 -9.194 1.00 92.75 184 ASN A C 1
ATOM 1345 O O . ASN A 1 184 ? 15.068 -12.167 -8.623 1.00 92.75 184 ASN A O 1
ATOM 1349 N N . THR A 1 185 ? 15.077 -10.722 -10.329 1.00 82.69 185 THR A N 1
ATOM 1350 C CA . THR A 1 185 ? 16.282 -11.253 -10.976 1.00 82.69 185 THR A CA 1
ATOM 1351 C C . THR A 1 185 ? 17.452 -10.270 -10.900 1.00 82.69 185 THR A C 1
ATOM 1353 O O . THR A 1 185 ? 18.510 -10.528 -11.466 1.00 82.69 185 THR A O 1
ATOM 1356 N N . GLY A 1 186 ? 17.238 -9.117 -10.256 1.00 85.56 186 GLY A N 1
ATOM 1357 C CA . GLY A 1 186 ? 18.235 -8.066 -10.051 1.00 85.56 186 GLY A CA 1
ATOM 1358 C C . GLY A 1 186 ? 19.099 -8.270 -8.803 1.00 85.56 186 GLY A C 1
ATOM 1359 O O . GLY A 1 186 ? 18.980 -9.271 -8.101 1.00 85.56 186 GLY A O 1
ATOM 1360 N N . SER A 1 187 ? 19.950 -7.286 -8.521 1.00 88.81 187 SER A N 1
ATOM 1361 C CA . SER A 1 187 ? 20.918 -7.287 -7.409 1.00 88.81 187 SER A CA 1
ATOM 1362 C C . SER A 1 187 ? 20.342 -6.828 -6.066 1.00 88.81 187 SER A C 1
ATOM 1364 O O . SER A 1 187 ? 20.987 -6.948 -5.026 1.00 88.81 187 SER A O 1
ATOM 1366 N N . GLU A 1 188 ? 19.132 -6.279 -6.091 1.00 93.44 188 GLU A N 1
ATOM 1367 C CA . GLU A 1 188 ? 18.450 -5.760 -4.914 1.00 93.44 188 GLU A CA 1
ATOM 1368 C C . GLU A 1 188 ? 18.024 -6.864 -3.936 1.00 93.44 188 GLU A C 1
ATOM 1370 O O . GLU A 1 188 ? 17.571 -7.938 -4.326 1.00 93.44 188 GLU A O 1
ATOM 1375 N N . ASN A 1 189 ? 18.129 -6.566 -2.638 1.00 92.19 189 ASN A N 1
ATOM 1376 C CA . ASN A 1 189 ? 17.737 -7.494 -1.577 1.00 92.19 189 ASN A CA 1
ATOM 1377 C C . ASN A 1 189 ? 16.226 -7.460 -1.334 1.00 92.19 189 ASN A C 1
ATOM 1379 O O . ASN A 1 189 ? 15.672 -6.370 -1.146 1.00 92.19 189 ASN A O 1
ATOM 1383 N N . TYR A 1 190 ? 15.609 -8.639 -1.241 1.00 96.50 190 TYR A N 1
ATOM 1384 C CA . TYR A 1 190 ? 14.198 -8.809 -0.899 1.00 96.50 190 TYR A CA 1
ATOM 1385 C C . TYR A 1 190 ? 13.980 -10.038 -0.009 1.00 96.50 190 TYR A C 1
ATOM 1387 O O . TYR A 1 190 ? 14.707 -11.029 -0.098 1.00 96.50 190 TYR A O 1
ATOM 1395 N N . ALA A 1 191 ? 12.951 -9.993 0.827 1.00 97.25 191 ALA A N 1
ATOM 1396 C CA . ALA A 1 191 ? 12.507 -11.056 1.713 1.00 97.25 191 ALA A CA 1
ATOM 1397 C C . ALA A 1 191 ? 10.980 -11.228 1.652 1.00 97.25 191 ALA A C 1
ATOM 1399 O O . ALA A 1 191 ? 10.223 -10.299 1.368 1.00 97.25 191 ALA A O 1
ATOM 1400 N N . GLY A 1 192 ? 10.506 -12.438 1.966 1.00 98.00 192 GLY A N 1
ATOM 1401 C CA . GLY A 1 192 ? 9.069 -12.712 2.006 1.00 98.00 192 GLY A CA 1
ATOM 1402 C C . GLY A 1 192 ? 8.353 -11.815 3.019 1.00 98.00 192 GLY A C 1
ATOM 1403 O O . GLY A 1 192 ? 7.368 -11.163 2.686 1.00 98.00 192 GLY A O 1
ATOM 1404 N N . ILE A 1 193 ? 8.873 -11.749 4.246 1.00 98.44 193 ILE A N 1
ATOM 1405 C CA . ILE A 1 193 ? 8.373 -10.877 5.315 1.00 98.44 193 ILE A 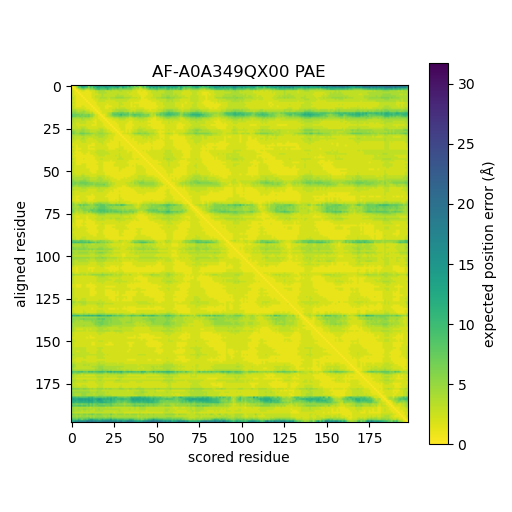CA 1
ATOM 1406 C C . ILE A 1 193 ? 9.565 -10.383 6.130 1.00 98.44 193 ILE A C 1
ATOM 1408 O O . ILE A 1 193 ? 10.370 -11.199 6.581 1.00 98.44 193 ILE A O 1
ATOM 1412 N N . TRP A 1 194 ? 9.662 -9.076 6.377 1.00 96.69 194 TRP A N 1
ATOM 1413 C CA . TRP A 1 194 ? 10.651 -8.541 7.314 1.00 96.69 194 TRP A CA 1
ATOM 1414 C C . TRP A 1 194 ? 10.254 -7.197 7.930 1.00 96.69 194 TRP A C 1
ATOM 1416 O O . TRP A 1 194 ? 9.406 -6.454 7.431 1.00 96.69 194 TRP A O 1
ATOM 1426 N N . THR A 1 195 ? 10.901 -6.883 9.051 1.00 95.31 195 THR A N 1
ATOM 1427 C CA . THR A 1 195 ? 10.755 -5.618 9.777 1.00 95.31 195 THR A CA 1
ATOM 1428 C C . THR A 1 195 ? 12.084 -4.879 9.792 1.00 95.31 195 THR A C 1
ATOM 1430 O O . THR A 1 195 ? 13.134 -5.509 9.936 1.00 95.31 195 THR A O 1
ATOM 1433 N N . ILE A 1 196 ? 12.072 -3.548 9.731 1.00 93.31 196 ILE A N 1
ATOM 1434 C CA . ILE A 1 196 ? 13.307 -2.766 9.853 1.00 93.31 196 ILE A CA 1
ATOM 1435 C C . ILE A 1 196 ? 13.073 -1.445 10.583 1.00 93.31 196 ILE A C 1
ATOM 1437 O O . ILE A 1 196 ? 12.132 -0.709 10.294 1.00 93.31 196 ILE A O 1
ATOM 1441 N N . GLY A 1 197 ? 13.961 -1.107 11.525 1.00 86.69 197 GLY A N 1
ATOM 1442 C CA . GLY A 1 197 ? 13.801 0.095 12.355 1.00 86.69 197 GLY A CA 1
ATOM 1443 C C . GLY A 1 197 ? 12.427 0.147 13.016 1.00 86.69 197 GLY A C 1
ATOM 1444 O O . GLY A 1 197 ? 11.808 1.207 13.025 1.00 86.69 197 GLY A O 1
ATOM 1445 N N . SER A 1 198 ? 11.951 -1.021 13.453 1.00 80.94 198 SER A N 1
ATOM 1446 C CA . SER A 1 198 ? 10.715 -1.204 14.213 1.00 80.94 198 SER A CA 1
ATOM 1447 C C . SER A 1 198 ? 11.010 -1.276 15.708 1.00 80.94 198 SER A C 1
ATOM 1449 O O . SER A 1 198 ? 12.201 -1.480 16.036 1.00 80.94 198 SER A O 1
#

Solvent-accessible surface area (backbone atoms only — not comparable to full-atom values): 9187 Å² total; per-residue (Å²): 89,72,72,54,39,40,97,93,51,52,43,73,47,66,66,81,75,85,89,71,57,56,74,43,76,39,52,20,85,42,72,69,27,50,41,40,54,42,48,55,44,24,21,34,37,42,33,41,34,29,31,26,5,40,46,56,89,99,61,53,30,24,9,18,15,40,36,38,34,16,45,51,60,91,49,72,59,24,33,47,36,39,39,33,48,27,39,27,33,50,6,39,26,18,46,83,98,41,60,59,45,46,85,90,22,5,19,37,39,44,30,32,12,34,43,33,34,39,43,29,50,25,38,30,34,48,15,17,24,20,26,36,34,37,56,25,38,73,54,78,91,22,31,15,26,36,40,35,43,32,47,25,44,33,32,49,11,35,25,26,22,32,36,46,27,5,35,37,76,79,44,44,81,43,78,56,47,68,43,61,34,42,63,56,87,58,91,74,89,57,43,52,69,50,73,42,63,88

Secondary structure (DSSP, 8-state):
------SSS-EEE---SSSSPPEEE-TT-STTEEEEEEES--SEEEES-EEE-PPPTT----EEEEEEE---TTSPPEEEEEEES-EEEEE----TTSTT--SS-EEEEEES-EEEEEEES-EEEEESSEEEEEE--SSGGG-EEEEEEES-EEEEESS-SEEEESEESS-EEES-EEES-----SSS---SEEEE--

Nearest PDB structures (foldseek):
  6k0v-assembly4_D  TM=3.628E-01  e=1.263E-02  Paenibacillus glycanilyticus
  6k0p-assembly1_A  TM=3.882E-01  e=3.554E-02  Paenibacillus glycanilyticus
  6k0n-assembly1_A  TM=3.885E-01  e=4.151E-02  Paenibacillus glycanilyticus
  6k0u-assembly1_A  TM=3.673E-01  e=3.375E-02  Paenibacillus glycanilyticus
  6k0s-assembly1_A  TM=3.876E-01  e=7.333E-02  Paenibacillus glycanilyticus

Foldseek 3Di:
DPEEADPVGAAEDADDDDDAAAEQEQQQDAAATESEEAEQYARYEAERHEWAYAHDPPDAHFYEHAEHEQDALPDDGHEHYEYYLYEFEHAEHHDPPDPSQDPQGWYYEYEWAHEYYEYENYEGEHIPDERYEYHWDLPLSGAHENAEYEQYEFEDHCAEHYEAERHDYPYDYYNYHFYHHNVHPDPDDHDPYDYYSD

Mean predicted aligned error: 2.89 Å

pLDDT: mean 96.39, std 3.68, range [74.56, 98.94]

Radius of gyration: 15.5 Å; Cα contacts (8 Å, |Δi|>4): 659; chains: 1; bounding box: 46×34×42 Å

Sequence (198 aa):
MKNSGTAEAPIIIDKYGGDVRPIINGGGKRNGSNALYLNKVSYFEVNNLELTNTIPSGTSYAATGIRVIGGSSAGTAISNVSIRNCYVHDVNGAIDGQTNYNKSSGGIILDGKIYGALVQSCHVANCSVEGIRTTGDRAMAARSKDIIIDNNLIEYIYGDGIVMSGVTGGSKITHNTVYKACMNTGSENYAGIWTIGS